Protein AF-A0A960IEJ0-F1 (afdb_monomer)

Mean predicted aligned error: 17.47 Å

Secondary structure (DSSP, 8-state):
------------HHHHHHHHHHHHHHHTT-HHHHHHHHTT--S--S-SSHHHHHIIIIIS--SS-HHHHHHHHHHHHHHHTT-HHHHHHHHHHHHHHHHHHHTT--SHHHHHHHHHHHHHHHHHHHHT--TTS--S-HHHHHHHHHHIIIIIHHHHT--------GGGTTS----S----HHHHHHHHHHHHHHTT--HHHHHHHHHHHTT--HHHHHHHTT--HHHHHHHHHHHHHHHHHHTTT-

Radius of gyration: 29.78 Å; Cα contacts (8 Å, |Δi|>4): 191; chains: 1; bounding box: 67×52×66 Å

Foldseek 3Di:
DDDPDDPPDPPFLVVVVVVLVVVQVVQFQDVVLVVVVVVLVQPLPDDRTLVSLLVLLPLDPPVDPLVSSQVSLLSLLVCLLPDVSSLSSNLVNLVVLLLVVLVVDPDPRSSRVLSVLLSVLLSVCSNPPPSPDDDPGVSVVSSVRSCCRRPVVVVVVPPPVPVDDPCVVVPDPDPPPDPPVVRVLVVLLVLLVVVVPDPVLSVLSVCVVVPHDLVNVCVVVVHDSVVSVVSPVVSVVSSVVSVVVD

Solvent-accessible surface area (backbone atoms only — not comparable to full-atom values): 14232 Å² total; per-residue (Å²): 136,86,81,82,79,76,75,86,69,78,82,53,34,65,58,52,52,52,46,54,50,55,51,44,67,58,53,31,74,34,66,66,59,52,54,53,59,57,70,70,72,64,93,73,73,97,66,91,37,52,60,50,52,24,30,56,41,53,60,44,95,77,85,67,57,72,64,59,13,34,54,47,38,49,52,36,38,55,49,12,51,83,32,69,66,36,37,48,43,49,49,62,43,42,42,64,63,51,52,58,60,28,64,73,44,84,52,68,66,60,22,28,53,48,40,43,40,34,50,58,26,37,56,52,48,42,40,65,54,74,75,88,61,92,67,97,48,48,70,60,52,48,55,51,50,19,48,42,59,33,59,52,52,46,62,75,59,61,66,79,80,67,84,70,60,76,70,62,74,71,47,74,78,71,67,82,72,72,69,52,73,65,56,52,48,55,50,52,51,51,53,30,51,76,71,64,53,57,65,71,45,53,51,51,50,53,43,45,73,73,68,50,49,62,67,59,52,13,63,74,68,73,46,53,60,69,56,44,55,50,53,51,52,52,36,56,48,55,52,53,54,43,69,72,74,111

Structure (mmCIF, N/CA/C/O backbone):
data_AF-A0A960IEJ0-F1
#
_entry.id   AF-A0A960IEJ0-F1
#
loop_
_atom_site.group_PDB
_atom_site.id
_atom_site.type_symbol
_atom_site.label_atom_id
_atom_site.label_alt_id
_atom_site.label_comp_id
_atom_site.label_asym_id
_atom_site.label_entity_id
_atom_site.label_seq_id
_atom_site.pdbx_PDB_ins_code
_atom_site.Cartn_x
_atom_site.Cartn_y
_atom_site.Cartn_z
_atom_site.occupancy
_atom_site.B_iso_or_equiv
_atom_site.auth_seq_id
_atom_site.auth_comp_id
_atom_site.auth_asym_id
_atom_site.auth_atom_id
_atom_site.pdbx_PDB_model_num
ATOM 1 N N . MET A 1 1 ? 17.275 -3.488 44.380 1.00 34.50 1 MET A N 1
ATOM 2 C CA . MET A 1 1 ? 17.188 -4.135 43.052 1.00 34.50 1 MET A CA 1
ATOM 3 C C . MET A 1 1 ? 16.065 -3.462 42.282 1.00 34.50 1 MET A C 1
ATOM 5 O O . MET A 1 1 ? 14.909 -3.783 42.503 1.00 34.50 1 MET A O 1
ATOM 9 N N . HIS A 1 2 ? 16.390 -2.461 41.463 1.00 29.97 2 HIS A N 1
ATOM 10 C CA . HIS A 1 2 ? 15.406 -1.780 40.622 1.00 29.97 2 HIS A CA 1
ATOM 11 C C . HIS A 1 2 ? 15.267 -2.554 39.310 1.00 29.97 2 HIS A C 1
ATOM 13 O O . HIS A 1 2 ? 16.213 -2.632 38.529 1.00 29.97 2 HIS A O 1
ATOM 19 N N . HIS A 1 3 ? 14.108 -3.172 39.091 1.00 28.78 3 HIS A N 1
ATOM 20 C CA . HIS A 1 3 ? 13.737 -3.702 37.786 1.00 28.78 3 HIS A CA 1
ATOM 21 C C . HIS A 1 3 ? 13.320 -2.538 36.887 1.00 28.78 3 HIS A C 1
ATOM 23 O O . HIS A 1 3 ? 12.273 -1.926 37.084 1.00 28.78 3 HIS A O 1
ATOM 29 N N . SER A 1 4 ? 14.173 -2.217 35.912 1.00 29.34 4 SER A N 1
ATOM 30 C CA . SER A 1 4 ? 13.840 -1.320 34.810 1.00 29.34 4 SER A CA 1
ATOM 31 C C . SER A 1 4 ? 12.713 -1.933 33.984 1.00 29.34 4 SER A C 1
ATOM 33 O O . SER A 1 4 ? 12.931 -2.878 33.225 1.00 29.34 4 SER A O 1
ATOM 35 N N . SER A 1 5 ? 11.512 -1.378 34.129 1.00 29.17 5 SER A N 1
ATOM 36 C CA . SER A 1 5 ? 10.377 -1.658 33.254 1.00 29.17 5 SER A CA 1
ATOM 37 C C . SER A 1 5 ? 10.708 -1.151 31.848 1.00 29.17 5 SER A C 1
ATOM 39 O O . SER A 1 5 ? 10.846 0.053 31.624 1.00 29.17 5 SER A O 1
ATOM 41 N N . ARG A 1 6 ? 10.898 -2.068 30.894 1.00 29.06 6 ARG A N 1
ATOM 42 C CA . ARG A 1 6 ? 11.004 -1.732 29.470 1.00 29.06 6 ARG A CA 1
ATOM 43 C C . ARG A 1 6 ? 9.619 -1.313 28.989 1.00 29.06 6 ARG A C 1
ATOM 45 O O . ARG A 1 6 ? 8.765 -2.163 28.764 1.00 29.06 6 ARG A O 1
ATOM 52 N N . ALA A 1 7 ? 9.413 -0.009 28.834 1.00 33.06 7 ALA A N 1
ATOM 53 C CA . ALA A 1 7 ? 8.256 0.526 28.135 1.00 33.06 7 ALA A CA 1
ATOM 54 C C . ALA A 1 7 ? 8.157 -0.118 26.741 1.00 33.06 7 ALA A C 1
ATOM 56 O O . ALA A 1 7 ? 9.136 -0.148 25.988 1.00 33.06 7 ALA A O 1
ATOM 57 N N . PHE A 1 8 ? 6.983 -0.654 26.411 1.00 35.09 8 PHE A N 1
ATOM 58 C CA . PHE A 1 8 ? 6.649 -1.084 25.060 1.00 35.09 8 PHE A CA 1
ATOM 59 C C . PHE A 1 8 ? 6.628 0.159 24.167 1.00 35.09 8 PHE A C 1
ATOM 61 O O . PHE A 1 8 ? 5.706 0.968 24.221 1.00 35.09 8 PHE A O 1
ATOM 68 N N . VAL A 1 9 ? 7.693 0.352 23.392 1.00 42.09 9 VAL A N 1
ATOM 69 C CA . VAL A 1 9 ? 7.758 1.409 22.384 1.00 42.09 9 VAL A CA 1
ATOM 70 C C . VAL A 1 9 ? 6.971 0.908 21.169 1.00 42.09 9 VAL A C 1
ATOM 72 O O . VAL A 1 9 ? 7.339 -0.143 20.630 1.00 42.09 9 VAL A O 1
ATOM 75 N N . PRO A 1 10 ? 5.918 1.615 20.711 1.00 41.69 10 PRO A N 1
ATOM 76 C CA . PRO A 1 10 ? 5.292 1.304 19.435 1.00 41.69 10 PRO A CA 1
ATOM 77 C C . PRO A 1 10 ? 6.390 1.332 18.376 1.00 41.69 10 PRO A C 1
ATOM 79 O O . PRO A 1 10 ? 7.130 2.309 18.265 1.00 41.69 10 PRO A O 1
ATOM 82 N N . GLN A 1 11 ? 6.575 0.229 17.657 1.00 46.53 11 GLN A N 1
ATOM 83 C CA . GLN A 1 11 ? 7.665 0.085 16.697 1.00 46.53 11 GLN A CA 1
ATOM 84 C C . GLN A 1 11 ? 7.489 1.129 15.586 1.00 46.53 11 GLN A C 1
ATOM 86 O O . GLN A 1 11 ? 6.696 0.944 14.668 1.00 46.53 11 GLN A O 1
ATOM 91 N N . CYS A 1 12 ? 8.206 2.251 15.711 1.00 41.22 12 CYS A N 1
ATOM 92 C CA . CYS A 1 12 ? 8.077 3.421 14.850 1.00 41.22 12 CYS A CA 1
ATOM 93 C C . CYS A 1 12 ? 8.190 3.047 13.369 1.00 41.22 12 CYS A C 1
ATOM 95 O O . CYS A 1 12 ? 9.094 2.327 12.952 1.00 41.22 12 CYS A O 1
ATOM 97 N N . SER A 1 13 ? 7.318 3.613 12.549 1.00 52.03 13 SER A N 1
ATOM 98 C CA . SER A 1 13 ? 7.208 3.410 11.098 1.00 52.03 13 SER A CA 1
ATOM 99 C C . SER A 1 13 ? 8.488 3.726 10.317 1.00 52.03 13 SER A C 1
ATOM 101 O O . SER A 1 13 ? 8.688 3.216 9.215 1.00 52.03 13 SER A O 1
ATOM 103 N N . SER A 1 14 ? 9.398 4.506 10.903 1.00 55.50 14 SER A N 1
ATOM 104 C CA . SER A 1 14 ? 10.753 4.748 10.408 1.00 55.50 14 SER A CA 1
ATOM 105 C C . SER A 1 14 ? 11.570 3.459 10.364 1.00 55.50 14 SER A C 1
ATOM 107 O O . SER A 1 14 ? 12.299 3.232 9.404 1.00 55.50 14 SER A O 1
ATOM 109 N N . HIS A 1 15 ? 11.387 2.576 11.347 1.00 65.00 15 HIS A N 1
ATOM 110 C CA . HIS A 1 15 ? 11.954 1.235 11.362 1.00 65.00 15 HIS A CA 1
ATOM 111 C C . HIS A 1 15 ? 11.317 0.353 10.283 1.00 65.00 15 HIS A C 1
ATOM 113 O O . HIS A 1 15 ? 12.017 -0.436 9.662 1.00 65.00 15 HIS A O 1
ATOM 119 N N . LEU A 1 16 ? 10.020 0.514 9.993 1.00 66.31 16 LEU A N 1
ATOM 120 C CA . LEU A 1 16 ? 9.351 -0.229 8.921 1.00 66.31 16 LEU A CA 1
ATOM 121 C C . LEU A 1 16 ? 9.843 0.201 7.531 1.00 66.31 16 LEU A C 1
ATOM 123 O O . LEU A 1 16 ? 10.222 -0.655 6.740 1.00 66.31 16 LEU A O 1
ATOM 127 N N . LEU A 1 17 ? 9.931 1.504 7.250 1.00 66.75 17 LEU A N 1
ATOM 128 C CA . LEU A 1 17 ? 10.530 2.017 6.011 1.00 66.75 17 LEU A CA 1
ATOM 129 C C . LEU A 1 17 ? 12.005 1.618 5.879 1.00 66.75 17 LEU A C 1
ATOM 131 O O . LEU A 1 17 ? 12.422 1.164 4.818 1.00 66.75 17 LEU A O 1
ATOM 135 N N . ALA A 1 18 ? 12.788 1.733 6.956 1.00 67.06 18 ALA A N 1
ATOM 136 C CA . ALA A 1 18 ? 14.193 1.332 6.956 1.00 67.06 18 ALA A CA 1
ATOM 137 C C . ALA A 1 18 ? 14.372 -0.179 6.743 1.00 67.06 18 ALA A C 1
ATOM 139 O O . ALA A 1 18 ? 15.301 -0.587 6.046 1.00 67.06 18 ALA A O 1
ATOM 140 N N . ARG A 1 19 ? 13.479 -1.009 7.299 1.00 73.00 19 ARG A N 1
ATOM 141 C CA . ARG A 1 19 ? 13.444 -2.459 7.061 1.00 73.00 19 ARG A CA 1
ATOM 142 C C . ARG A 1 19 ? 13.050 -2.786 5.629 1.00 73.00 19 ARG A C 1
ATOM 144 O O . ARG A 1 19 ? 13.749 -3.571 5.003 1.00 73.00 19 ARG A O 1
ATOM 151 N N . LEU A 1 20 ? 11.996 -2.160 5.099 1.00 74.00 20 LEU A N 1
ATOM 152 C CA . LEU A 1 20 ? 11.580 -2.319 3.702 1.00 74.00 20 LEU A CA 1
ATOM 153 C C . LEU A 1 20 ? 12.709 -1.941 2.739 1.00 74.00 20 LEU A C 1
ATOM 155 O O . LEU A 1 20 ? 12.932 -2.645 1.757 1.00 74.00 20 LEU A O 1
ATOM 159 N N . GLN A 1 21 ? 13.443 -0.867 3.042 1.00 77.25 21 GLN A N 1
ATOM 160 C CA . GLN A 1 21 ? 14.588 -0.427 2.252 1.00 77.25 21 GLN A CA 1
ATOM 161 C C . GLN A 1 21 ? 15.771 -1.400 2.356 1.00 77.25 21 GLN A C 1
ATOM 163 O O . GLN A 1 21 ? 16.356 -1.749 1.337 1.00 77.25 21 GLN A O 1
ATOM 168 N N . HIS A 1 22 ? 16.120 -1.867 3.558 1.00 75.94 22 HIS A N 1
ATOM 169 C CA . HIS A 1 22 ? 17.189 -2.859 3.738 1.00 75.94 22 HIS A CA 1
ATOM 170 C C . HIS A 1 22 ? 16.875 -4.182 3.046 1.00 75.94 22 HIS A C 1
ATOM 172 O O . HIS A 1 22 ? 17.736 -4.777 2.404 1.00 75.94 22 HIS A O 1
ATOM 178 N N . GLU A 1 23 ? 15.639 -4.645 3.182 1.00 80.56 23 GLU A N 1
ATOM 179 C CA . GLU A 1 23 ? 15.156 -5.834 2.501 1.00 80.56 23 GLU A CA 1
ATOM 180 C C . GLU A 1 23 ? 15.202 -5.635 0.985 1.00 80.56 23 GLU A C 1
ATOM 182 O O . GLU A 1 23 ? 15.709 -6.496 0.278 1.00 80.56 23 GLU A O 1
ATOM 187 N N . TRP A 1 24 ? 14.769 -4.477 0.481 1.00 86.75 24 TRP A N 1
ATOM 188 C CA . TRP A 1 24 ? 14.860 -4.164 -0.943 1.00 86.75 24 TRP A CA 1
ATOM 189 C C . TRP A 1 24 ? 16.292 -4.201 -1.468 1.00 86.75 24 TRP A C 1
ATOM 191 O O . TRP A 1 24 ? 16.532 -4.826 -2.490 1.00 86.75 24 TRP A O 1
ATOM 201 N N . LEU A 1 25 ? 17.253 -3.618 -0.748 1.00 83.19 25 LEU A N 1
ATOM 202 C CA . LEU A 1 25 ? 18.667 -3.657 -1.139 1.00 83.19 25 LEU A CA 1
ATOM 203 C C . LEU A 1 25 ? 19.219 -5.086 -1.245 1.00 83.19 25 LEU A C 1
ATOM 205 O O . LEU A 1 25 ? 20.148 -5.322 -2.015 1.00 83.19 25 LEU A O 1
ATOM 209 N N . ARG A 1 26 ? 18.661 -6.040 -0.487 1.00 82.50 26 ARG A N 1
ATOM 210 C CA . ARG A 1 26 ? 19.000 -7.463 -0.624 1.00 82.50 26 ARG A CA 1
ATOM 211 C C . ARG A 1 26 ? 18.358 -8.089 -1.859 1.00 82.50 26 ARG A C 1
ATOM 213 O O . ARG A 1 26 ? 19.039 -8.815 -2.571 1.00 82.50 26 ARG A O 1
ATOM 220 N N . LEU A 1 27 ? 17.076 -7.813 -2.095 1.00 86.44 27 LEU A N 1
ATOM 221 C CA . LEU A 1 27 ? 16.318 -8.370 -3.222 1.00 86.44 27 LEU A CA 1
ATOM 222 C C . LEU A 1 27 ? 16.788 -7.805 -4.568 1.00 86.44 27 LEU A C 1
ATOM 224 O O . LEU A 1 27 ? 16.762 -8.506 -5.570 1.00 86.44 27 LEU A O 1
ATOM 228 N N . ASP A 1 28 ? 17.233 -6.548 -4.588 1.00 87.75 28 ASP A N 1
ATOM 229 C CA . ASP A 1 28 ? 17.602 -5.807 -5.796 1.00 87.75 28 ASP A CA 1
ATOM 230 C C . ASP A 1 28 ? 18.624 -6.532 -6.682 1.00 87.75 28 ASP A C 1
ATOM 232 O O . ASP A 1 28 ? 18.553 -6.488 -7.912 1.00 87.75 28 ASP A O 1
ATOM 236 N N . ARG A 1 29 ? 19.567 -7.222 -6.037 1.00 81.44 29 ARG A N 1
ATOM 237 C CA . ARG A 1 29 ? 20.673 -7.931 -6.689 1.00 81.44 29 ARG A CA 1
ATOM 238 C C . ARG A 1 29 ? 20.472 -9.440 -6.746 1.00 81.44 29 ARG A C 1
ATOM 240 O O . ARG A 1 29 ? 21.411 -10.151 -7.096 1.00 81.44 29 ARG A O 1
ATOM 247 N N . ASP A 1 30 ? 19.290 -9.928 -6.385 1.00 89.12 30 ASP A N 1
ATOM 248 C CA . ASP A 1 30 ? 18.980 -11.349 -6.445 1.00 89.12 30 ASP A CA 1
ATOM 249 C C . ASP A 1 30 ? 18.723 -11.771 -7.908 1.00 89.12 30 ASP A C 1
ATOM 251 O O . ASP A 1 30 ? 17.753 -11.314 -8.531 1.00 89.12 30 ASP A O 1
ATOM 255 N N . PRO A 1 31 ? 19.583 -12.627 -8.494 1.00 88.81 31 PRO A N 1
ATOM 256 C CA . PRO A 1 31 ? 19.443 -13.043 -9.882 1.00 88.81 31 PRO A CA 1
ATOM 257 C C . PRO A 1 31 ? 18.185 -13.884 -10.130 1.00 88.81 31 PRO A C 1
ATOM 259 O O . PRO A 1 31 ? 17.657 -13.840 -11.243 1.00 88.81 31 PRO A O 1
ATOM 262 N N . GLU A 1 32 ? 17.680 -14.618 -9.133 1.00 91.56 32 GLU A N 1
ATOM 263 C CA . GLU A 1 32 ? 16.464 -15.426 -9.276 1.00 91.56 32 GLU A CA 1
ATOM 264 C C . GLU A 1 32 ? 15.230 -14.532 -9.371 1.00 91.56 32 GLU A C 1
ATOM 266 O O . GLU A 1 32 ? 14.387 -14.725 -10.247 1.00 91.56 32 GLU A O 1
ATOM 271 N N . LEU A 1 33 ? 15.160 -13.485 -8.546 1.00 91.75 33 LEU A N 1
ATOM 272 C CA . LEU A 1 33 ? 14.075 -12.504 -8.610 1.00 91.75 33 LEU A CA 1
ATOM 273 C C . LEU A 1 33 ? 14.117 -11.692 -9.906 1.00 91.75 33 LEU A C 1
ATOM 275 O O . LEU A 1 33 ? 13.072 -11.381 -10.476 1.00 91.75 33 LEU A O 1
ATOM 279 N N . LEU A 1 34 ? 15.311 -11.390 -10.421 1.00 90.56 34 LEU A N 1
ATOM 280 C CA . LEU A 1 34 ? 15.460 -10.769 -11.737 1.00 90.56 34 LEU A CA 1
ATOM 281 C C . LEU A 1 34 ? 15.023 -11.694 -12.873 1.00 90.56 34 LEU A C 1
ATOM 283 O O . LEU A 1 34 ? 14.369 -11.241 -13.815 1.00 90.56 34 LEU A O 1
ATOM 287 N N . ALA A 1 35 ? 15.365 -12.981 -12.803 1.00 90.19 35 ALA A N 1
ATOM 288 C CA . ALA A 1 35 ? 14.885 -13.973 -13.758 1.00 90.19 35 ALA A CA 1
ATOM 289 C C . ALA A 1 35 ? 13.356 -14.096 -13.699 1.00 90.19 35 ALA A C 1
ATOM 291 O O . ALA A 1 35 ? 12.706 -14.094 -14.744 1.00 90.19 35 ALA A O 1
ATOM 292 N N . HIS A 1 36 ? 12.780 -14.097 -12.495 1.00 93.00 36 HIS A N 1
ATOM 293 C CA . HIS A 1 36 ? 11.335 -14.091 -12.283 1.00 93.00 36 HIS A CA 1
ATOM 294 C C . HIS A 1 36 ? 10.674 -12.848 -12.887 1.00 93.00 36 HIS A C 1
ATOM 296 O O . HIS A 1 36 ? 9.754 -12.976 -13.691 1.00 93.00 36 HIS A O 1
ATOM 302 N N . ALA A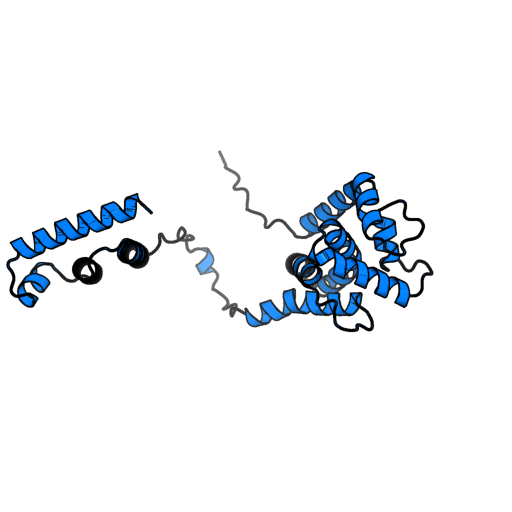 1 37 ? 11.195 -11.647 -12.622 1.00 91.69 37 ALA A N 1
ATOM 303 C CA . ALA A 1 37 ? 10.671 -10.404 -13.197 1.00 91.69 37 ALA A CA 1
ATOM 304 C C . ALA A 1 37 ? 10.719 -10.383 -14.738 1.00 91.69 37 ALA A C 1
ATOM 306 O O . ALA A 1 37 ? 9.852 -9.800 -15.390 1.00 91.69 37 ALA A O 1
ATOM 307 N N . ARG A 1 38 ? 11.703 -11.056 -15.351 1.00 90.69 38 ARG A N 1
ATOM 308 C CA . ARG A 1 38 ? 11.786 -11.208 -16.815 1.00 90.69 38 ARG A CA 1
ATOM 309 C C . ARG A 1 38 ? 10.678 -12.098 -17.390 1.00 90.69 38 ARG A C 1
ATOM 311 O O . ARG A 1 38 ? 10.324 -11.923 -18.555 1.00 90.69 38 ARG A O 1
ATOM 318 N N . THR A 1 39 ? 10.084 -12.996 -16.599 1.00 93.31 39 THR A N 1
ATOM 319 C CA . THR A 1 39 ? 8.967 -13.858 -17.043 1.00 93.31 39 THR A CA 1
ATOM 320 C C . THR A 1 39 ? 7.674 -13.078 -17.284 1.00 93.31 39 THR A C 1
ATOM 322 O O . THR A 1 39 ? 6.795 -13.554 -17.997 1.00 93.31 39 THR A O 1
ATOM 325 N N . TRP A 1 40 ? 7.570 -11.855 -16.756 1.00 94.00 40 TRP A N 1
ATOM 326 C CA . TRP A 1 40 ? 6.405 -10.988 -16.922 1.00 94.00 40 TRP A CA 1
ATOM 327 C C . TRP A 1 40 ? 6.214 -10.458 -18.351 1.00 94.00 40 TRP A C 1
ATOM 329 O O . TRP A 1 40 ? 5.182 -9.853 -18.631 1.00 94.00 40 TRP A O 1
ATOM 339 N N . GLN A 1 41 ? 7.196 -10.658 -19.244 1.00 87.88 41 GLN A N 1
ATOM 340 C CA . GLN A 1 41 ? 7.156 -10.257 -20.662 1.00 87.88 41 GLN A CA 1
ATOM 341 C C . GLN A 1 41 ? 6.838 -8.768 -20.884 1.00 87.88 41 GLN A C 1
ATOM 343 O O . GLN A 1 41 ? 6.274 -8.370 -21.902 1.00 87.88 41 GLN A O 1
ATOM 348 N N . LEU A 1 42 ? 7.207 -7.923 -19.922 1.00 88.56 42 LEU A N 1
ATOM 349 C CA . LEU A 1 42 ? 7.079 -6.479 -20.047 1.00 88.56 42 LEU A CA 1
ATOM 350 C C . LEU A 1 42 ? 8.150 -5.938 -21.007 1.00 88.56 42 LEU A C 1
ATOM 352 O O . LEU A 1 42 ? 9.235 -6.524 -21.097 1.00 88.56 42 LEU A O 1
ATOM 356 N N . PRO A 1 43 ? 7.900 -4.806 -21.690 1.00 84.38 43 PRO A N 1
ATOM 357 C CA . PRO A 1 43 ? 8.887 -4.139 -22.533 1.00 84.38 43 PRO A CA 1
ATOM 358 C C . PRO A 1 43 ? 9.921 -3.439 -21.650 1.00 84.38 43 PRO A C 1
ATOM 360 O O . PRO A 1 43 ? 10.001 -2.218 -21.580 1.00 84.38 43 PRO A O 1
ATOM 363 N N . LEU A 1 44 ? 10.687 -4.237 -20.910 1.00 72.81 44 LEU A N 1
ATOM 364 C CA . LEU A 1 44 ? 11.708 -3.735 -20.021 1.00 72.81 44 LEU A CA 1
ATOM 365 C C . LEU A 1 44 ? 12.815 -3.163 -20.908 1.00 72.81 44 LEU A C 1
ATOM 367 O O . LEU A 1 44 ? 13.091 -1.980 -20.841 1.00 72.81 44 LEU A O 1
ATOM 371 N N . GLY A 1 45 ? 13.409 -3.951 -21.800 1.00 76.88 45 GLY A N 1
ATOM 372 C CA . GLY A 1 45 ? 14.710 -3.610 -22.383 1.00 76.88 45 GLY A CA 1
ATOM 373 C C . GLY A 1 45 ? 15.826 -4.069 -21.444 1.00 76.88 45 GLY A C 1
ATOM 374 O O . GLY A 1 45 ? 15.636 -5.006 -20.667 1.00 76.88 45 GLY A O 1
ATOM 375 N N . HIS A 1 46 ? 16.995 -3.425 -21.459 1.00 78.69 46 HIS A N 1
ATOM 376 C CA . HIS A 1 46 ? 18.113 -3.854 -20.609 1.00 78.69 46 HIS A CA 1
ATOM 377 C C . HIS A 1 46 ? 17.880 -3.450 -19.143 1.00 78.69 46 HIS A C 1
ATOM 379 O O . HIS A 1 46 ? 17.900 -2.264 -18.832 1.00 78.69 46 HIS A O 1
ATOM 385 N N . VAL A 1 47 ? 17.538 -4.408 -18.274 1.00 82.75 47 VAL A N 1
ATOM 386 C CA . VAL A 1 47 ? 17.462 -4.259 -16.804 1.00 82.75 47 VAL A CA 1
ATOM 387 C C . VAL A 1 47 ? 18.513 -5.191 -16.201 1.00 82.75 47 VAL A C 1
ATOM 389 O O . VAL A 1 47 ? 18.522 -6.393 -16.517 1.00 82.75 47 VAL A O 1
ATOM 392 N N . VAL A 1 48 ? 19.377 -4.637 -15.348 1.00 86.38 48 VAL A N 1
ATOM 393 C CA . VAL A 1 48 ? 20.401 -5.376 -14.598 1.00 86.38 48 VAL A CA 1
ATOM 394 C C . VAL A 1 48 ? 20.059 -5.511 -13.112 1.00 86.38 48 VAL A C 1
ATOM 396 O O . VAL A 1 48 ? 20.633 -6.379 -12.460 1.00 86.38 48 VAL A O 1
ATOM 399 N N . SER A 1 49 ? 19.107 -4.724 -12.597 1.00 90.50 49 SER A N 1
ATOM 400 C CA . SER A 1 49 ? 18.632 -4.778 -11.206 1.00 90.50 49 SER A CA 1
ATOM 401 C C . SER A 1 49 ? 17.123 -4.507 -11.064 1.00 90.50 49 SER A C 1
ATOM 403 O O . SER A 1 49 ? 16.468 -4.008 -11.982 1.00 90.50 49 SER A O 1
ATOM 405 N N . LEU A 1 50 ? 16.528 -4.844 -9.914 1.00 90.56 50 LEU A N 1
ATOM 406 C CA . LEU A 1 50 ? 15.116 -4.518 -9.671 1.00 90.56 50 LEU A CA 1
ATOM 407 C C . LEU A 1 50 ? 14.930 -3.002 -9.501 1.00 90.56 50 LEU A C 1
ATOM 409 O O . LEU A 1 50 ? 13.856 -2.473 -9.784 1.00 90.56 50 LEU A O 1
ATOM 413 N N . ASP A 1 51 ? 15.971 -2.289 -9.078 1.00 91.38 51 ASP A N 1
ATOM 414 C CA . ASP A 1 51 ? 16.017 -0.835 -8.986 1.00 91.38 51 ASP A CA 1
ATOM 415 C C . ASP A 1 51 ? 15.878 -0.182 -10.365 1.00 91.38 51 ASP A C 1
ATOM 417 O O . ASP A 1 51 ? 15.118 0.777 -10.500 1.00 91.38 51 ASP A O 1
ATOM 421 N N . ASP A 1 52 ? 16.512 -0.749 -11.400 1.00 90.25 52 ASP A N 1
ATOM 422 C CA . ASP A 1 52 ? 16.339 -0.300 -12.788 1.00 90.25 52 ASP A CA 1
ATOM 423 C C . ASP A 1 52 ? 14.882 -0.450 -13.232 1.00 90.25 52 ASP A C 1
ATOM 425 O O . ASP A 1 52 ? 14.330 0.403 -13.927 1.00 90.25 52 ASP A O 1
ATOM 429 N N . LEU A 1 53 ? 14.232 -1.543 -12.821 1.00 90.94 53 LEU A N 1
ATOM 430 C CA . LEU A 1 53 ? 12.828 -1.789 -13.131 1.00 90.94 53 LEU A CA 1
ATOM 431 C C . LEU A 1 53 ? 11.919 -0.758 -12.450 1.00 90.94 53 LEU A C 1
ATOM 433 O O . LEU A 1 53 ? 10.982 -0.246 -13.069 1.00 90.94 53 LEU A O 1
ATOM 437 N N . VAL A 1 54 ? 12.207 -0.424 -11.191 1.00 92.38 54 VAL A N 1
ATOM 438 C CA . VAL A 1 54 ? 11.503 0.630 -10.452 1.00 92.38 54 VAL A CA 1
ATOM 439 C C . VAL A 1 54 ? 11.741 2.006 -11.089 1.00 92.38 54 VAL A C 1
ATOM 441 O O . VAL A 1 54 ? 10.805 2.809 -11.175 1.00 92.38 54 VAL A O 1
ATOM 444 N N . ASP A 1 55 ? 12.957 2.281 -11.561 1.00 90.88 55 ASP A N 1
ATOM 445 C CA . ASP A 1 55 ? 13.296 3.521 -12.261 1.00 90.88 55 ASP A CA 1
ATOM 446 C C . ASP A 1 55 ? 12.544 3.649 -13.581 1.00 90.88 55 ASP A C 1
ATOM 448 O O . ASP A 1 55 ? 11.902 4.679 -13.786 1.00 90.88 55 ASP A O 1
ATOM 452 N N . ARG A 1 56 ? 12.465 2.576 -14.374 1.00 89.94 56 ARG A N 1
ATOM 453 C CA . ARG A 1 56 ? 11.669 2.543 -15.610 1.00 89.94 56 ARG A CA 1
ATOM 454 C C . ARG A 1 56 ? 10.170 2.692 -15.396 1.00 89.94 56 ARG A C 1
ATOM 456 O O . ARG A 1 56 ? 9.472 3.200 -16.267 1.00 89.94 56 ARG A O 1
ATOM 463 N N . CYS A 1 57 ? 9.660 2.323 -14.222 1.00 91.00 57 CYS A N 1
ATOM 464 C CA . CYS A 1 57 ? 8.288 2.653 -13.819 1.00 91.00 57 CYS A CA 1
ATOM 465 C C . CYS A 1 57 ? 8.113 4.148 -13.467 1.00 91.00 57 CYS A C 1
ATOM 467 O O . CYS A 1 57 ? 7.055 4.559 -12.985 1.00 91.00 57 CYS A O 1
ATOM 469 N N . GLY A 1 58 ? 9.150 4.972 -13.637 1.00 88.56 58 GLY A N 1
ATOM 470 C CA . GLY A 1 58 ? 9.149 6.420 -13.451 1.00 88.56 58 GLY A CA 1
ATOM 471 C C . GLY A 1 58 ? 9.541 6.887 -12.053 1.00 88.56 58 GLY A C 1
ATOM 472 O O . GLY A 1 58 ? 9.083 7.947 -11.623 1.00 88.56 58 GLY A O 1
ATOM 473 N N . ARG A 1 59 ? 10.311 6.101 -11.280 1.00 86.81 59 ARG A N 1
ATOM 474 C CA . ARG A 1 59 ? 10.812 6.572 -9.970 1.00 86.81 59 ARG A CA 1
ATOM 475 C C . ARG A 1 59 ? 11.842 7.686 -10.152 1.00 86.81 59 ARG A C 1
ATOM 477 O O . ARG A 1 59 ? 11.860 8.628 -9.359 1.00 86.81 59 ARG A O 1
ATOM 484 N N . ARG A 1 60 ? 12.668 7.580 -11.191 1.00 81.94 60 ARG A N 1
ATOM 485 C CA . ARG A 1 60 ? 13.588 8.622 -11.652 1.00 81.94 60 ARG A CA 1
ATOM 486 C C . ARG A 1 60 ? 13.135 9.089 -13.034 1.00 81.94 60 ARG A C 1
ATOM 488 O O . ARG A 1 60 ? 12.557 8.322 -13.794 1.00 81.94 60 ARG A O 1
ATOM 495 N N . THR A 1 61 ? 13.367 10.358 -13.348 1.00 64.44 61 THR A N 1
ATOM 496 C CA . THR A 1 61 ? 13.090 10.901 -14.683 1.00 64.44 61 THR A CA 1
ATOM 497 C C . THR A 1 61 ? 14.257 10.527 -15.596 1.00 64.44 61 THR A C 1
ATOM 499 O O . THR A 1 61 ? 15.238 11.259 -15.675 1.00 64.44 61 THR A O 1
ATOM 502 N N . ASP A 1 62 ? 14.194 9.358 -16.226 1.00 57.78 62 ASP A N 1
ATOM 503 C CA . ASP A 1 62 ? 15.294 8.721 -16.965 1.00 57.78 62 ASP A CA 1
ATOM 504 C C . ASP A 1 62 ? 15.210 8.905 -18.494 1.00 57.78 62 ASP A C 1
ATOM 506 O O . ASP A 1 62 ? 15.651 8.062 -19.266 1.00 57.78 62 ASP A O 1
ATOM 510 N N . GLY A 1 63 ? 14.668 10.034 -18.961 1.00 60.03 63 GLY A N 1
ATOM 511 C CA . GLY A 1 63 ? 14.610 10.361 -20.395 1.00 60.03 63 GLY A CA 1
ATOM 512 C C . GLY A 1 63 ? 13.577 9.562 -21.203 1.00 60.03 63 GLY A C 1
ATOM 513 O O . GLY A 1 63 ? 13.403 9.835 -22.388 1.00 60.03 63 GLY A O 1
ATOM 514 N N . ILE A 1 64 ? 12.861 8.630 -20.568 1.00 66.94 64 ILE A N 1
ATOM 515 C CA . ILE A 1 64 ? 11.695 7.928 -21.117 1.00 66.94 64 ILE A CA 1
ATOM 516 C C . ILE A 1 64 ? 10.470 8.857 -21.067 1.00 66.94 64 ILE A C 1
ATOM 518 O O . ILE A 1 64 ? 10.342 9.698 -20.169 1.00 66.94 64 ILE A O 1
ATOM 522 N N . SER A 1 65 ? 9.545 8.717 -22.024 1.00 76.06 65 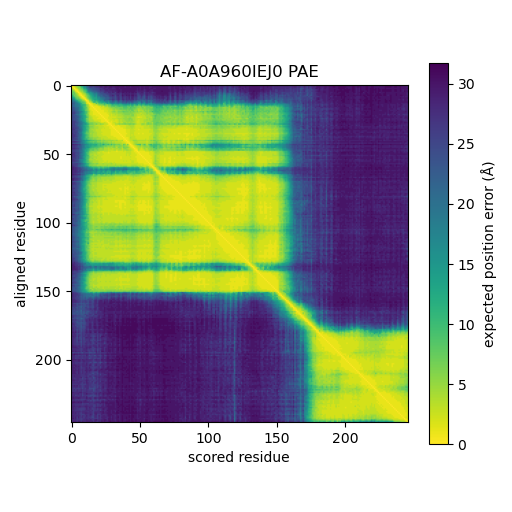SER A N 1
ATOM 523 C CA . SER A 1 65 ? 8.279 9.453 -21.986 1.00 76.06 65 SER A CA 1
ATOM 524 C C . SER A 1 65 ? 7.491 9.094 -20.725 1.00 76.06 65 SER A C 1
ATOM 526 O O . SER A 1 65 ? 7.285 7.919 -20.422 1.00 76.06 65 SER A O 1
ATOM 528 N N . GLY A 1 66 ? 6.954 10.097 -20.025 1.00 82.31 66 GLY A N 1
ATOM 529 C CA . GLY A 1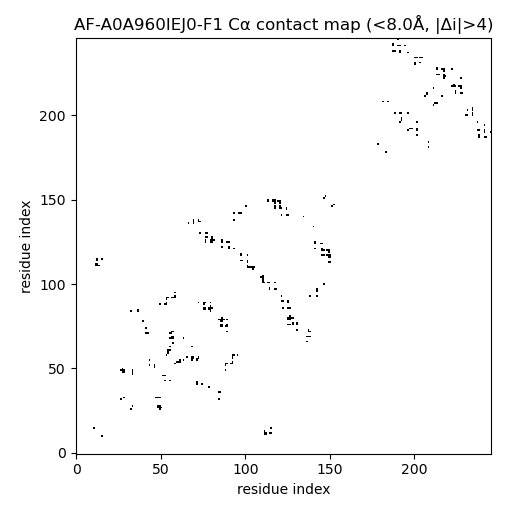 66 ? 6.133 9.865 -18.832 1.00 82.31 66 GLY A CA 1
ATOM 530 C C . GLY A 1 66 ? 4.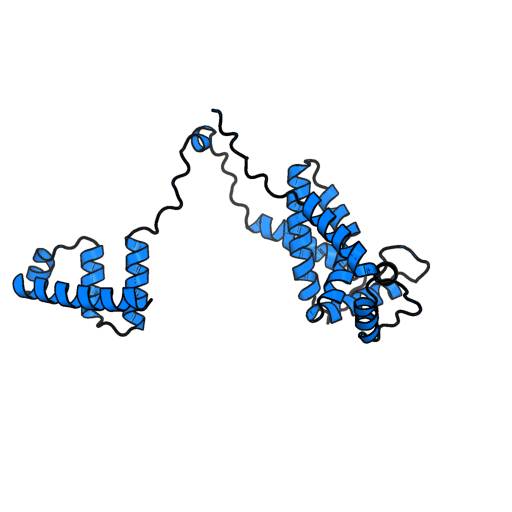926 8.951 -19.085 1.00 82.31 66 GLY A C 1
ATOM 531 O O . GLY A 1 66 ? 4.468 8.287 -18.163 1.00 82.31 66 GLY A O 1
ATOM 532 N N . ARG A 1 67 ? 4.440 8.860 -20.333 1.00 85.06 67 ARG A N 1
ATOM 533 C CA . ARG A 1 67 ? 3.373 7.923 -20.713 1.00 85.06 67 ARG A CA 1
ATOM 534 C C . ARG A 1 67 ? 3.846 6.469 -20.745 1.00 85.06 67 ARG A C 1
ATOM 536 O O . ARG A 1 67 ? 3.137 5.607 -20.250 1.00 85.06 67 ARG A O 1
ATOM 543 N N . GLU A 1 68 ? 5.034 6.206 -21.280 1.00 86.38 68 GLU A N 1
ATOM 544 C CA . GLU A 1 68 ? 5.604 4.852 -21.336 1.00 86.38 68 GLU A CA 1
ATOM 545 C C . GLU A 1 68 ? 5.928 4.335 -19.928 1.00 86.38 68 GLU A C 1
ATOM 547 O O . GLU A 1 68 ? 5.642 3.183 -19.608 1.00 86.38 68 GLU A O 1
ATOM 552 N N . GLN A 1 69 ? 6.444 5.210 -19.057 1.00 88.81 69 GLN A N 1
ATOM 553 C CA . GLN A 1 69 ? 6.659 4.893 -17.643 1.00 88.81 69 GLN A CA 1
ATOM 554 C C . GLN A 1 69 ? 5.339 4.555 -16.925 1.00 88.81 69 GLN A C 1
ATOM 556 O O . GLN A 1 69 ? 5.289 3.627 -16.114 1.00 88.81 69 GLN A O 1
ATOM 561 N N . ASP A 1 70 ? 4.266 5.296 -17.221 1.00 90.06 70 ASP A N 1
ATOM 562 C CA . ASP A 1 70 ? 2.940 5.080 -16.631 1.00 90.06 70 ASP A CA 1
ATOM 563 C C . ASP A 1 70 ? 2.293 3.780 -17.136 1.00 90.06 70 ASP A C 1
ATOM 565 O O . ASP A 1 70 ? 1.774 3.004 -16.332 1.00 90.06 70 ASP A O 1
ATOM 569 N N . ASP A 1 71 ? 2.406 3.491 -18.436 1.00 90.06 71 ASP A N 1
ATOM 570 C CA . ASP A 1 71 ? 1.944 2.240 -19.049 1.00 90.06 71 ASP A CA 1
ATOM 571 C C . ASP A 1 71 ? 2.689 1.026 -18.460 1.00 90.06 71 ASP A C 1
ATOM 573 O O . ASP A 1 71 ? 2.074 -0.003 -18.150 1.00 90.06 71 ASP A O 1
ATOM 577 N N . LEU A 1 72 ? 4.003 1.153 -18.232 1.00 91.94 72 LEU A N 1
ATOM 578 C CA . LEU A 1 72 ? 4.803 0.110 -17.593 1.00 91.94 72 LEU A CA 1
ATOM 579 C C . LEU A 1 72 ? 4.385 -0.108 -16.134 1.00 91.94 72 LEU A C 1
ATOM 581 O O . LEU A 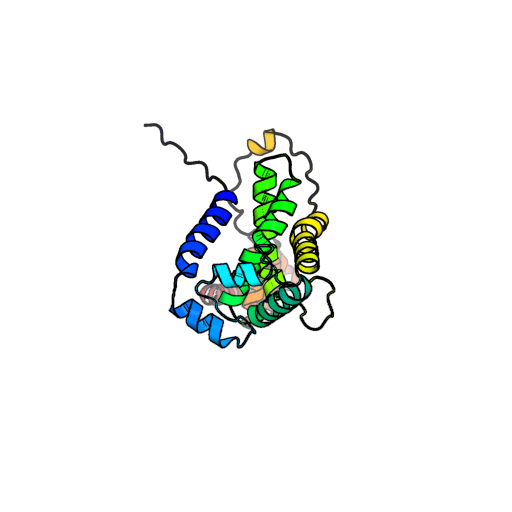1 72 ? 4.151 -1.249 -15.729 1.00 91.94 72 LEU A O 1
ATOM 585 N N . LEU A 1 73 ? 4.223 0.966 -15.354 1.00 93.06 73 LEU A N 1
ATOM 586 C CA . LEU A 1 73 ? 3.727 0.868 -13.980 1.00 93.06 73 LEU A CA 1
ATOM 587 C C . LEU A 1 73 ? 2.325 0.238 -13.938 1.00 93.06 73 LEU A C 1
ATOM 589 O O . LEU A 1 73 ? 2.050 -0.593 -13.072 1.00 93.06 73 LEU A O 1
ATOM 593 N N . ALA A 1 74 ? 1.454 0.563 -14.895 1.00 92.94 74 ALA A N 1
ATOM 594 C CA . ALA A 1 74 ? 0.136 -0.052 -15.014 1.00 92.94 74 ALA A CA 1
ATOM 595 C C . ALA A 1 74 ? 0.203 -1.553 -15.295 1.00 92.94 74 ALA A C 1
ATOM 597 O O . ALA A 1 74 ? -0.587 -2.325 -14.742 1.00 92.94 74 ALA A O 1
ATOM 598 N N . ALA A 1 75 ? 1.163 -1.986 -16.109 1.00 93.62 75 ALA A N 1
ATOM 599 C CA . ALA A 1 75 ? 1.389 -3.400 -16.347 1.00 93.62 75 ALA A CA 1
ATOM 600 C C . ALA A 1 75 ? 1.907 -4.126 -15.096 1.00 93.62 75 ALA A C 1
ATOM 602 O O . ALA A 1 75 ? 1.360 -5.171 -14.739 1.00 93.62 75 ALA A O 1
ATOM 603 N N . VAL A 1 76 ? 2.867 -3.537 -14.376 1.00 95.12 76 VAL A N 1
ATOM 604 C CA . VAL A 1 76 ? 3.371 -4.077 -13.100 1.00 95.12 76 VAL A CA 1
ATOM 605 C C . VAL A 1 76 ? 2.247 -4.198 -12.068 1.00 95.12 76 VAL A C 1
ATOM 607 O O . VAL A 1 76 ? 2.093 -5.245 -11.448 1.00 95.12 76 VAL A O 1
ATOM 610 N N . VAL A 1 77 ? 1.403 -3.174 -11.916 1.00 95.12 77 VAL A N 1
ATOM 611 C CA . VAL A 1 77 ? 0.270 -3.188 -10.970 1.00 95.12 77 VAL A CA 1
ATOM 612 C C . VAL A 1 77 ? -0.768 -4.256 -11.330 1.00 95.12 77 VAL A C 1
ATOM 614 O O . VAL A 1 77 ? -1.381 -4.850 -10.445 1.00 95.12 77 VAL A O 1
ATOM 617 N N . ARG A 1 78 ? -0.953 -4.560 -12.618 1.00 93.94 78 ARG A N 1
ATOM 618 C CA . ARG A 1 78 ? -1.829 -5.659 -13.047 1.00 93.94 78 ARG A CA 1
ATOM 619 C C . ARG A 1 78 ? -1.286 -7.018 -12.607 1.00 93.94 78 ARG A C 1
ATOM 621 O O . ARG A 1 78 ? -2.048 -7.834 -12.098 1.00 93.94 78 ARG A O 1
ATOM 628 N N . ILE A 1 79 ? 0.017 -7.237 -12.780 1.00 95.44 79 ILE A N 1
ATOM 629 C CA . ILE A 1 79 ? 0.704 -8.473 -12.377 1.00 95.44 79 ILE A CA 1
ATOM 630 C C . ILE A 1 79 ? 0.725 -8.602 -10.846 1.00 95.44 79 ILE A C 1
ATOM 632 O O . ILE A 1 79 ? 0.464 -9.679 -10.308 1.00 95.44 79 ILE A O 1
ATOM 636 N N . ALA A 1 80 ? 0.919 -7.483 -10.140 1.00 95.69 80 ALA A N 1
ATOM 637 C CA . ALA A 1 80 ? 0.961 -7.405 -8.682 1.00 95.69 80 ALA A CA 1
ATOM 638 C C . ALA A 1 80 ? -0.245 -8.046 -7.987 1.00 95.69 80 ALA A C 1
ATOM 640 O O . ALA A 1 80 ? -0.112 -8.522 -6.864 1.00 95.69 80 ALA A O 1
ATOM 641 N N . ARG A 1 81 ? -1.410 -8.114 -8.644 1.00 93.88 81 ARG A N 1
ATOM 642 C CA . ARG A 1 81 ? -2.599 -8.803 -8.120 1.00 93.88 81 ARG A CA 1
ATOM 643 C C . ARG A 1 81 ? -2.303 -10.238 -7.667 1.00 93.88 81 ARG A C 1
ATOM 645 O O . ARG A 1 81 ? -2.852 -10.679 -6.656 1.00 93.88 81 ARG A O 1
ATOM 652 N N . HIS A 1 82 ? -1.436 -10.939 -8.394 1.00 94.00 82 HIS A N 1
ATOM 653 C CA . HIS A 1 82 ? -1.116 -12.349 -8.162 1.00 94.00 82 HIS A CA 1
ATOM 654 C C . HIS A 1 82 ? 0.363 -12.597 -7.858 1.00 94.00 82 HIS A C 1
ATOM 656 O O . HIS A 1 82 ? 0.702 -13.658 -7.346 1.00 94.00 82 HIS A O 1
ATOM 662 N N . ASP A 1 83 ? 1.226 -11.618 -8.114 1.00 93.75 83 ASP A N 1
ATOM 663 C CA . ASP A 1 83 ? 2.669 -11.729 -7.947 1.00 93.75 83 ASP A CA 1
ATOM 664 C C . ASP A 1 83 ? 3.165 -10.797 -6.832 1.00 93.75 83 ASP A C 1
ATOM 666 O O . ASP A 1 83 ? 2.920 -9.586 -6.833 1.00 93.75 83 ASP A O 1
ATOM 670 N N . GLU A 1 84 ? 3.849 -11.366 -5.843 1.00 92.06 84 GLU A N 1
ATOM 671 C CA . GLU A 1 84 ? 4.359 -10.610 -4.700 1.00 92.06 84 GLU A CA 1
ATOM 672 C C . GLU A 1 84 ? 5.524 -9.681 -5.070 1.00 92.06 84 GLU A C 1
ATOM 674 O O . GLU A 1 84 ? 5.582 -8.544 -4.592 1.00 92.06 84 GLU A O 1
ATOM 679 N N . LEU A 1 85 ? 6.412 -10.114 -5.969 1.00 93.69 85 LEU A N 1
ATOM 680 C CA . LEU A 1 85 ? 7.546 -9.312 -6.414 1.00 93.69 85 LEU A CA 1
ATOM 681 C C . LEU A 1 85 ? 7.063 -8.095 -7.211 1.00 93.69 85 LEU A C 1
ATOM 683 O O . LEU A 1 85 ? 7.542 -6.986 -6.974 1.00 93.69 85 LEU A O 1
ATOM 687 N N . ALA A 1 86 ? 6.067 -8.253 -8.086 1.00 94.69 86 ALA A N 1
ATOM 688 C CA . ALA A 1 86 ? 5.475 -7.125 -8.809 1.00 94.69 86 ALA A CA 1
ATOM 689 C C . ALA A 1 86 ? 4.791 -6.127 -7.859 1.00 94.69 86 ALA A C 1
ATOM 691 O O . ALA A 1 86 ? 4.941 -4.912 -8.017 1.00 94.69 86 ALA A O 1
ATOM 692 N N . ALA A 1 87 ? 4.092 -6.618 -6.828 1.00 94.69 87 ALA A N 1
ATOM 693 C CA . ALA A 1 87 ? 3.525 -5.756 -5.790 1.00 94.69 87 ALA A CA 1
ATOM 694 C C . ALA A 1 87 ? 4.616 -4.971 -5.054 1.00 94.69 87 ALA A C 1
ATOM 696 O O . ALA A 1 87 ? 4.450 -3.782 -4.768 1.00 94.69 87 ALA A O 1
ATOM 697 N N . ARG A 1 88 ? 5.761 -5.611 -4.808 1.00 93.75 88 ARG A N 1
ATOM 698 C CA . ARG A 1 88 ? 6.908 -4.983 -4.163 1.00 93.75 88 ARG A CA 1
ATOM 699 C C . ARG A 1 88 ? 7.580 -3.932 -5.046 1.00 93.75 88 ARG A C 1
ATOM 701 O O . ARG A 1 88 ? 7.831 -2.835 -4.558 1.00 93.75 88 ARG A O 1
ATOM 708 N N . VAL A 1 89 ? 7.781 -4.202 -6.336 1.00 94.25 89 VAL A N 1
ATOM 709 C CA . VAL A 1 89 ? 8.270 -3.219 -7.326 1.00 94.25 89 VAL A CA 1
ATOM 710 C C . VAL A 1 89 ? 7.354 -1.989 -7.363 1.00 94.25 89 VAL A C 1
ATOM 712 O O . VAL A 1 89 ? 7.824 -0.854 -7.246 1.00 94.25 89 VAL A O 1
ATOM 715 N N . ALA A 1 90 ? 6.035 -2.194 -7.447 1.00 95.25 90 ALA A N 1
ATOM 716 C CA . ALA A 1 90 ? 5.064 -1.102 -7.420 1.00 95.25 90 ALA A CA 1
ATOM 717 C C . ALA A 1 90 ? 5.117 -0.315 -6.097 1.00 95.25 90 ALA A C 1
ATOM 719 O O . ALA A 1 90 ? 5.089 0.916 -6.113 1.00 95.25 90 ALA A O 1
ATOM 720 N N . LEU A 1 91 ? 5.248 -0.994 -4.952 1.00 94.44 91 LEU A N 1
ATOM 721 C CA . LEU A 1 91 ? 5.377 -0.338 -3.649 1.00 94.44 91 LEU A CA 1
ATOM 722 C C . LEU A 1 91 ? 6.625 0.553 -3.591 1.00 94.44 91 LEU A C 1
ATOM 724 O O . LEU A 1 91 ? 6.523 1.705 -3.174 1.00 94.44 91 LEU A O 1
ATOM 728 N N . GLN A 1 92 ? 7.772 0.056 -4.061 1.00 92.69 92 GLN A N 1
ATOM 729 C CA . GLN A 1 92 ? 9.031 0.811 -4.110 1.00 92.69 92 GLN A CA 1
ATOM 730 C C . GLN A 1 92 ? 8.919 2.056 -4.985 1.00 92.69 92 GLN A C 1
ATOM 732 O O . GLN A 1 92 ? 9.326 3.152 -4.588 1.00 92.69 92 GLN A O 1
ATOM 737 N N . ARG A 1 93 ? 8.275 1.922 -6.147 1.00 93.44 93 ARG A N 1
ATOM 738 C CA . ARG A 1 93 ? 7.954 3.053 -7.023 1.00 93.44 93 ARG A CA 1
ATOM 739 C C . ARG A 1 93 ? 7.053 4.087 -6.340 1.00 93.44 93 ARG A C 1
ATOM 741 O O . ARG A 1 93 ? 7.173 5.287 -6.611 1.00 93.44 93 ARG A O 1
ATOM 748 N N . MET A 1 94 ? 6.156 3.640 -5.464 1.00 94.00 94 MET A N 1
ATOM 749 C CA . MET A 1 94 ? 5.217 4.490 -4.734 1.00 94.00 94 MET A CA 1
ATOM 750 C C . MET A 1 94 ? 5.788 5.086 -3.436 1.00 94.00 94 MET A C 1
ATOM 752 O O . MET A 1 94 ? 5.147 5.968 -2.860 1.00 94.00 94 MET A O 1
ATOM 756 N N . LEU A 1 95 ? 6.992 4.708 -2.987 1.00 90.19 95 LEU A N 1
ATOM 757 C CA . LEU A 1 95 ? 7.577 5.267 -1.760 1.00 90.19 95 LEU A CA 1
ATOM 758 C C . LEU A 1 95 ? 7.753 6.796 -1.803 1.00 90.19 95 LEU A C 1
ATOM 760 O O . LEU A 1 95 ? 7.330 7.443 -0.842 1.00 90.19 95 LEU A O 1
ATOM 764 N N . PRO A 1 96 ? 8.290 7.427 -2.872 1.00 87.00 96 PRO A N 1
ATOM 765 C CA . PRO A 1 96 ? 8.391 8.886 -2.925 1.00 87.00 96 PRO A CA 1
ATOM 766 C C . PRO A 1 96 ? 7.041 9.622 -2.801 1.00 87.00 96 PRO A C 1
ATOM 768 O O . PRO A 1 96 ? 6.946 10.513 -1.950 1.00 87.00 96 PRO A O 1
ATOM 771 N N . PRO A 1 97 ? 5.975 9.282 -3.564 1.00 88.50 97 PRO A N 1
ATOM 772 C CA . PRO A 1 97 ? 4.680 9.934 -3.381 1.00 88.50 97 PRO A CA 1
ATOM 773 C C . PRO A 1 97 ? 4.052 9.635 -2.011 1.00 88.50 97 PRO A C 1
ATOM 775 O O . PRO A 1 97 ? 3.472 10.544 -1.423 1.00 88.50 97 PRO A O 1
ATOM 778 N N . ILE A 1 98 ? 4.212 8.430 -1.450 1.00 90.69 98 ILE A N 1
ATOM 779 C CA . ILE A 1 98 ? 3.749 8.109 -0.086 1.00 90.69 98 ILE A CA 1
ATOM 780 C C . ILE A 1 98 ? 4.466 8.975 0.958 1.00 90.69 98 ILE A C 1
ATOM 782 O O . ILE A 1 98 ? 3.820 9.590 1.809 1.00 90.69 98 ILE A O 1
ATOM 786 N N . ALA A 1 99 ? 5.790 9.102 0.862 1.00 85.56 99 ALA A N 1
ATOM 787 C CA . ALA A 1 99 ? 6.570 9.959 1.746 1.00 85.56 99 ALA A CA 1
ATOM 788 C C . ALA A 1 99 ? 6.123 11.427 1.642 1.00 85.56 99 ALA A C 1
ATOM 790 O O . ALA A 1 99 ? 5.994 12.111 2.658 1.00 85.56 99 ALA A O 1
ATOM 791 N N . ALA A 1 100 ? 5.829 11.911 0.430 1.00 86.19 100 ALA A N 1
ATOM 792 C CA . ALA A 1 100 ? 5.303 13.257 0.213 1.00 86.19 100 ALA A CA 1
ATOM 793 C C . ALA A 1 100 ? 3.917 13.471 0.850 1.00 86.19 100 ALA A C 1
ATOM 795 O O . ALA A 1 100 ? 3.643 14.564 1.349 1.00 86.19 100 ALA A O 1
ATOM 796 N N . LEU A 1 101 ? 3.055 12.446 0.882 1.00 86.62 101 LEU A N 1
ATOM 797 C CA . LEU A 1 101 ? 1.775 12.506 1.595 1.00 86.62 101 LEU A CA 1
ATOM 798 C C . LEU A 1 101 ? 1.981 12.669 3.107 1.00 86.62 101 LEU A C 1
ATOM 800 O O . LEU A 1 101 ? 1.349 13.545 3.697 1.00 86.62 101 LEU A O 1
ATOM 804 N N . GLY A 1 102 ? 2.886 11.885 3.703 1.00 84.88 102 GLY A N 1
ATOM 805 C CA . GLY A 1 102 ? 3.175 11.931 5.142 1.00 84.88 102 GLY A CA 1
ATOM 806 C C . GLY A 1 102 ? 3.861 13.222 5.602 1.00 84.88 102 GLY A C 1
ATOM 807 O O . GLY A 1 102 ? 3.615 13.689 6.710 1.00 84.88 102 GLY A O 1
ATOM 808 N N . ARG A 1 103 ? 4.658 13.878 4.744 1.00 82.94 103 ARG A N 1
ATOM 809 C CA . ARG A 1 103 ? 5.318 15.168 5.060 1.00 82.94 103 ARG A CA 1
ATOM 810 C C . ARG A 1 103 ? 4.356 16.301 5.434 1.00 82.94 103 ARG A C 1
ATOM 812 O O . ARG A 1 103 ? 4.811 17.305 5.973 1.00 82.94 103 ARG A O 1
ATOM 819 N N . ARG A 1 104 ? 3.057 16.170 5.141 1.00 79.25 104 ARG A N 1
ATOM 820 C CA . ARG A 1 104 ? 2.042 17.155 5.547 1.00 79.25 104 ARG A CA 1
ATOM 821 C C . ARG A 1 104 ? 1.861 17.223 7.064 1.00 79.25 104 ARG A C 1
ATOM 823 O O . ARG A 1 104 ? 1.496 18.283 7.567 1.00 79.25 104 ARG A O 1
ATOM 830 N N . GLU A 1 105 ? 2.165 16.140 7.775 1.00 82.69 105 GLU A N 1
ATOM 831 C CA . GLU A 1 105 ? 2.137 16.109 9.234 1.00 82.69 105 GLU A CA 1
ATOM 832 C C . GLU A 1 105 ? 3.384 16.783 9.809 1.00 82.69 105 GLU A C 1
ATOM 834 O O . GLU A 1 105 ? 4.524 16.415 9.494 1.00 82.69 105 GLU A O 1
ATOM 839 N N . ARG A 1 106 ? 3.169 17.800 10.651 1.00 78.69 106 ARG A N 1
ATOM 840 C CA . ARG A 1 106 ? 4.248 18.572 11.289 1.00 78.69 106 ARG A CA 1
ATOM 841 C C . ARG A 1 106 ? 4.851 17.830 12.478 1.00 78.69 106 ARG A C 1
ATOM 843 O O . ARG A 1 106 ? 6.070 17.855 12.630 1.00 78.69 106 ARG A O 1
ATOM 850 N N . ASP A 1 107 ? 4.006 17.157 13.254 1.00 84.06 107 ASP A N 1
ATOM 851 C CA . ASP A 1 107 ? 4.420 16.341 14.390 1.00 84.06 107 ASP A CA 1
ATOM 852 C C . ASP A 1 107 ? 5.121 15.054 13.930 1.00 84.06 107 ASP A C 1
ATOM 854 O O . ASP A 1 107 ? 4.716 14.419 12.953 1.00 84.06 107 ASP A O 1
ATOM 858 N N . PHE A 1 108 ? 6.206 14.688 14.614 1.00 74.94 108 PHE A N 1
ATOM 859 C CA . PHE A 1 108 ? 7.022 13.544 14.221 1.00 74.94 108 PHE A CA 1
ATOM 860 C C . PHE A 1 108 ? 6.304 12.214 14.458 1.00 74.94 108 PHE A C 1
ATOM 862 O O . PHE A 1 108 ? 6.364 11.353 13.582 1.00 74.94 108 PHE A O 1
ATOM 869 N N . VAL A 1 109 ? 5.624 12.052 15.597 1.00 77.50 109 VAL A N 1
ATOM 870 C CA . VAL A 1 109 ? 4.941 10.804 15.971 1.00 77.50 109 VAL A CA 1
ATOM 871 C C . VAL A 1 109 ? 3.758 10.568 15.038 1.00 77.50 109 VAL A C 1
ATOM 873 O O . VAL A 1 109 ? 3.711 9.536 14.369 1.00 77.50 109 VAL A O 1
ATOM 876 N N . ARG A 1 110 ? 2.903 11.580 14.851 1.00 78.88 110 ARG A N 1
ATOM 877 C CA . ARG A 1 110 ? 1.782 11.523 13.898 1.00 78.88 110 ARG A CA 1
ATOM 878 C C . ARG A 1 110 ? 2.238 11.266 12.469 1.00 78.88 110 ARG A C 1
ATOM 880 O O . ARG A 1 110 ? 1.607 10.511 11.737 1.00 78.88 110 ARG A O 1
ATOM 887 N N . ARG A 1 111 ? 3.364 11.856 12.051 1.00 81.62 111 ARG A N 1
ATOM 888 C CA . ARG A 1 111 ? 3.954 11.561 10.738 1.00 81.62 111 ARG A CA 1
ATOM 889 C C . ARG A 1 111 ? 4.319 10.086 10.607 1.00 81.62 111 ARG A C 1
ATOM 891 O O . ARG A 1 111 ? 4.122 9.525 9.532 1.00 81.62 111 ARG A O 1
ATOM 898 N N . GLN A 1 112 ? 4.871 9.464 11.651 1.00 80.19 112 GLN A N 1
ATOM 899 C CA . GLN A 1 112 ? 5.167 8.033 11.619 1.00 80.19 112 GLN A CA 1
ATOM 900 C C . GLN A 1 112 ? 3.877 7.214 11.508 1.00 80.19 112 GLN A C 1
ATOM 902 O O . GLN A 1 112 ? 3.793 6.364 10.623 1.00 80.19 112 GLN A O 1
ATOM 907 N N . GLU A 1 113 ? 2.869 7.477 12.334 1.00 83.31 113 GLU A N 1
ATOM 908 C CA . GLU A 1 113 ? 1.574 6.772 12.301 1.00 83.31 113 GLU A CA 1
ATOM 909 C C . GLU A 1 113 ? 0.930 6.842 10.909 1.00 83.31 113 GLU A C 1
ATOM 911 O O . GLU A 1 113 ? 0.696 5.814 10.273 1.00 83.31 113 GLU A O 1
ATOM 916 N N . VAL A 1 114 ? 0.816 8.053 10.358 1.00 86.31 114 VAL A N 1
ATOM 917 C CA . VAL A 1 114 ? 0.292 8.288 9.006 1.00 86.31 114 VAL A CA 1
ATOM 918 C C . VAL A 1 114 ? 1.103 7.547 7.943 1.00 86.31 114 VAL A C 1
ATOM 920 O O . VAL A 1 114 ? 0.536 6.976 7.013 1.00 86.31 114 VAL A O 1
ATOM 923 N N . LEU A 1 115 ? 2.436 7.522 8.046 1.00 86.56 115 LEU A N 1
ATOM 924 C CA . LEU A 1 115 ? 3.263 6.761 7.106 1.00 86.56 115 LEU A CA 1
ATOM 925 C C . LEU A 1 115 ? 3.003 5.253 7.200 1.00 86.56 115 LEU A C 1
ATOM 927 O O . LEU A 1 115 ? 2.987 4.592 6.164 1.00 86.56 115 LEU A O 1
ATOM 931 N N . HIS A 1 116 ? 2.777 4.707 8.396 1.00 86.75 116 HIS A N 1
ATOM 932 C CA . HIS A 1 116 ? 2.437 3.293 8.559 1.00 86.75 116 HIS A CA 1
ATOM 933 C C . HIS A 1 116 ? 1.086 2.959 7.929 1.00 86.75 116 HIS A C 1
ATOM 935 O O . HIS A 1 116 ? 0.990 2.007 7.155 1.00 86.75 116 HIS A O 1
ATOM 941 N N . GLU A 1 117 ? 0.063 3.772 8.187 1.00 89.62 117 GLU A N 1
ATOM 942 C CA . GLU A 1 117 ? -1.260 3.611 7.578 1.00 89.62 117 GLU A CA 1
ATOM 943 C C . GLU A 1 117 ? -1.197 3.705 6.052 1.00 89.62 117 GLU A C 1
ATOM 945 O O . GLU A 1 117 ? -1.771 2.872 5.349 1.00 89.62 117 GLU A O 1
ATOM 950 N N . LEU A 1 118 ? -0.452 4.680 5.520 1.00 92.00 118 LEU A N 1
ATOM 951 C CA . LEU A 1 118 ? -0.260 4.843 4.081 1.00 92.00 118 LEU A CA 1
ATOM 952 C C . LEU A 1 118 ? 0.448 3.637 3.453 1.00 92.00 118 LEU A C 1
ATOM 954 O O . LEU A 1 118 ? 0.070 3.234 2.356 1.00 92.00 118 LEU A O 1
ATOM 958 N N . LEU A 1 119 ? 1.449 3.050 4.115 1.00 91.44 119 LEU A N 1
ATOM 959 C CA . LEU A 1 119 ? 2.156 1.863 3.613 1.00 91.44 119 LEU A CA 1
ATOM 960 C C . LEU A 1 119 ? 1.270 0.615 3.645 1.00 91.44 119 LEU A C 1
ATOM 962 O O . LEU A 1 119 ? 1.225 -0.132 2.666 1.00 91.44 119 LEU A O 1
ATOM 966 N N . THR A 1 120 ? 0.512 0.427 4.725 1.00 90.12 120 THR A N 1
ATOM 967 C CA . THR A 1 120 ? -0.468 -0.660 4.845 1.00 90.12 120 THR A CA 1
ATOM 968 C C . THR A 1 120 ? -1.559 -0.533 3.778 1.00 90.12 120 THR A C 1
ATOM 970 O O . THR A 1 120 ? -1.879 -1.498 3.078 1.00 90.12 120 THR A O 1
ATOM 973 N N . ALA A 1 121 ? -2.084 0.679 3.571 1.00 93.88 121 ALA A N 1
ATOM 974 C CA . ALA A 1 121 ? -3.043 0.964 2.511 1.00 93.88 121 ALA A CA 1
ATOM 975 C C . ALA A 1 121 ? -2.437 0.763 1.113 1.00 93.88 121 ALA A C 1
ATOM 977 O O . ALA A 1 121 ? -3.116 0.235 0.234 1.00 93.88 121 ALA A O 1
ATOM 978 N N . ALA A 1 122 ? -1.171 1.140 0.901 1.00 95.06 122 ALA A N 1
ATOM 979 C CA . ALA A 1 122 ? -0.474 0.974 -0.373 1.00 95.06 122 ALA A CA 1
AT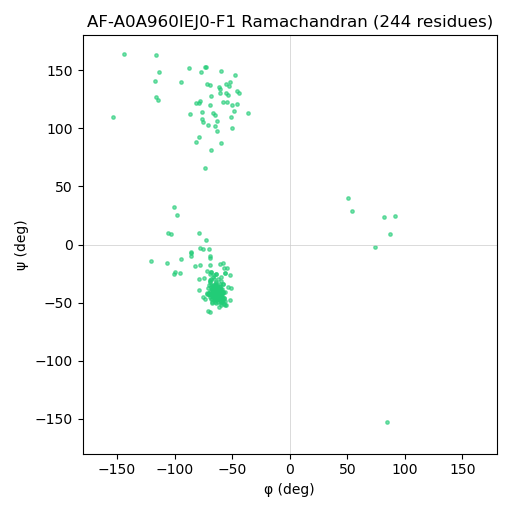OM 980 C C . ALA A 1 122 ? -0.437 -0.477 -0.829 1.00 95.06 122 ALA A C 1
ATOM 982 O O . ALA A 1 122 ? -0.821 -0.757 -1.964 1.00 95.06 122 ALA A O 1
ATOM 983 N N . TRP A 1 123 ? -0.054 -1.394 0.060 1.00 94.62 12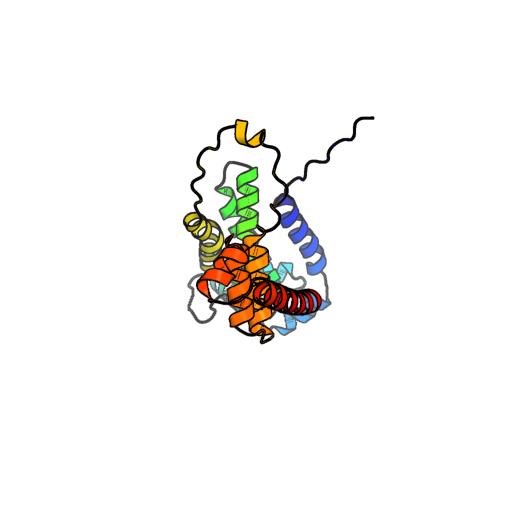3 TRP A N 1
ATOM 984 C CA . TRP A 1 123 ? -0.039 -2.821 -0.250 1.00 94.62 123 TRP A CA 1
ATOM 985 C C . TRP A 1 123 ? -1.412 -3.314 -0.722 1.00 94.62 123 TRP A C 1
ATOM 987 O O . TRP A 1 123 ? -1.539 -3.880 -1.809 1.00 94.62 123 TRP A O 1
ATOM 997 N N . SER A 1 124 ? -2.460 -3.028 0.056 1.00 94.50 124 SER A N 1
ATOM 998 C CA . SER A 1 124 ? -3.831 -3.436 -0.268 1.00 94.50 124 SER A CA 1
ATOM 999 C C . SER A 1 124 ? -4.322 -2.828 -1.587 1.00 94.50 124 SER A C 1
ATOM 1001 O O . SER A 1 124 ? -4.838 -3.543 -2.449 1.00 94.50 124 SER A O 1
ATOM 1003 N N . VAL A 1 125 ? -4.111 -1.524 -1.795 1.00 95.44 125 VAL A N 1
ATOM 1004 C CA . VAL A 1 125 ? -4.544 -0.808 -3.005 1.00 95.44 125 VAL A CA 1
ATOM 1005 C C . VAL A 1 125 ? -3.829 -1.316 -4.254 1.00 95.44 125 VAL A C 1
ATOM 1007 O O . VAL A 1 125 ? -4.484 -1.478 -5.279 1.00 95.44 125 VAL A O 1
ATOM 1010 N N . ILE A 1 126 ? -2.523 -1.591 -4.185 1.00 95.31 126 ILE A N 1
ATOM 1011 C CA . ILE A 1 126 ? -1.755 -2.146 -5.310 1.00 95.31 126 ILE A CA 1
ATOM 1012 C C . ILE A 1 126 ? -2.305 -3.525 -5.696 1.00 95.31 126 ILE A C 1
ATOM 1014 O O . ILE A 1 126 ? -2.615 -3.760 -6.861 1.00 95.31 126 ILE A O 1
ATOM 1018 N N . ARG A 1 127 ? -2.495 -4.418 -4.715 1.00 95.38 127 ARG A N 1
ATOM 1019 C CA . ARG A 1 127 ? -2.971 -5.796 -4.938 1.00 95.38 127 ARG A CA 1
ATOM 1020 C C . ARG A 1 127 ? -4.408 -5.864 -5.460 1.00 95.38 127 ARG A C 1
ATOM 1022 O O . ARG A 1 127 ? -4.762 -6.799 -6.171 1.00 95.38 127 ARG A O 1
ATOM 1029 N N . THR A 1 128 ? -5.243 -4.891 -5.102 1.00 94.00 128 THR A N 1
ATOM 1030 C CA . THR A 1 128 ? -6.677 -4.860 -5.443 1.00 94.00 128 THR A CA 1
ATOM 1031 C C . THR A 1 128 ? -7.018 -3.845 -6.533 1.00 94.00 128 THR A C 1
ATOM 1033 O O . THR A 1 128 ? -8.195 -3.581 -6.795 1.00 94.00 128 THR A O 1
ATOM 1036 N N . TYR A 1 129 ? -6.009 -3.266 -7.190 1.00 90.44 129 TYR A N 1
ATOM 1037 C CA . TYR A 1 129 ? -6.220 -2.195 -8.152 1.00 90.44 129 TYR A CA 1
ATOM 1038 C C . TYR A 1 129 ? -7.101 -2.653 -9.334 1.00 90.44 129 TYR A C 1
ATOM 1040 O O . TYR A 1 129 ? -6.837 -3.702 -9.941 1.00 90.44 129 TYR A O 1
ATOM 1048 N N . PRO A 1 130 ? -8.155 -1.892 -9.692 1.00 83.44 130 PRO A N 1
ATOM 1049 C CA . PRO A 1 130 ? -9.001 -2.209 -10.835 1.00 83.44 130 PRO A CA 1
ATOM 1050 C C . PRO A 1 130 ? -8.306 -1.780 -12.134 1.00 83.44 130 PRO A C 1
ATOM 1052 O O . PRO A 1 130 ? -8.455 -0.647 -12.581 1.00 83.44 130 PRO A O 1
ATOM 1055 N N . SER A 1 131 ? -7.568 -2.703 -12.745 1.00 72.62 131 SER A N 1
ATOM 1056 C CA . SER A 1 131 ? -6.765 -2.500 -13.961 1.00 72.62 131 SER A CA 1
ATOM 1057 C C . SER A 1 131 ? -7.570 -2.303 -15.257 1.00 72.62 131 SER A C 1
ATOM 1059 O O . SER A 1 131 ? -6.978 -2.061 -16.304 1.00 72.62 131 SER A O 1
ATOM 1061 N N . GLU A 1 132 ? -8.899 -2.411 -15.201 1.00 68.38 132 GLU A N 1
ATOM 1062 C CA . GLU A 1 132 ? -9.813 -2.336 -16.355 1.00 68.38 132 GLU A CA 1
ATOM 1063 C C . GLU A 1 132 ? -10.225 -0.899 -16.722 1.00 68.38 132 GLU A C 1
ATOM 1065 O O . GLU A 1 132 ? -10.845 -0.673 -17.760 1.00 68.38 132 GLU A O 1
ATOM 1070 N N . ARG A 1 133 ? -9.912 0.095 -15.880 1.00 62.38 133 ARG A N 1
ATOM 1071 C CA . ARG A 1 133 ? -10.238 1.505 -16.145 1.00 62.38 133 ARG A CA 1
ATOM 1072 C C . ARG A 1 133 ? -9.058 2.215 -16.809 1.00 62.38 133 ARG A C 1
ATOM 1074 O O . ARG A 1 133 ? -7.913 2.033 -16.425 1.00 62.38 133 ARG A O 1
ATOM 1081 N N . GLY A 1 134 ? -9.345 3.070 -17.790 1.00 62.59 134 GLY A N 1
ATOM 1082 C CA . GLY A 1 134 ? -8.340 3.961 -18.367 1.00 62.59 134 GLY A CA 1
ATOM 1083 C C . GLY A 1 134 ? -7.912 5.024 -17.352 1.00 62.59 134 GLY A C 1
ATOM 1084 O O . GLY A 1 134 ? -8.755 5.724 -16.784 1.00 62.59 134 GLY A O 1
ATOM 1085 N N . HIS A 1 135 ? -6.608 5.161 -17.134 1.00 68.81 135 HIS A N 1
ATOM 1086 C CA . HIS A 1 135 ? -6.022 6.168 -16.253 1.00 68.81 135 HIS A CA 1
ATOM 1087 C C . HIS A 1 135 ? -5.147 7.110 -17.081 1.00 68.81 135 HIS A C 1
ATOM 1089 O O . HIS A 1 135 ? -4.465 6.673 -17.999 1.00 68.81 135 HIS A O 1
ATOM 1095 N N . ARG A 1 136 ? -5.178 8.415 -16.778 1.00 75.88 136 ARG A N 1
ATOM 1096 C CA . ARG A 1 136 ? -4.246 9.377 -17.399 1.00 75.88 136 ARG A CA 1
ATOM 1097 C C . ARG A 1 136 ? -2.856 9.332 -16.754 1.00 75.88 136 ARG A C 1
ATOM 1099 O O . ARG A 1 136 ? -1.888 9.681 -17.412 1.00 75.88 136 ARG A O 1
ATOM 1106 N N . CYS A 1 137 ? -2.804 8.987 -15.464 1.00 88.56 137 CYS A N 1
ATOM 1107 C CA . CYS A 1 137 ? -1.585 8.743 -14.696 1.00 88.56 137 CYS A CA 1
ATOM 1108 C C . CYS A 1 137 ? -1.894 7.781 -13.537 1.00 88.56 137 CYS A C 1
ATOM 1110 O O . CYS A 1 137 ? -2.596 8.154 -12.586 1.00 88.56 137 CYS A O 1
ATOM 1112 N N . ILE A 1 138 ? -1.398 6.547 -13.608 1.00 91.38 138 ILE A N 1
ATOM 1113 C CA . ILE A 1 138 ? -1.650 5.512 -12.605 1.00 91.38 138 ILE A CA 1
ATOM 1114 C C . ILE A 1 138 ? -1.000 5.847 -11.261 1.00 91.38 138 ILE A C 1
ATOM 1116 O O . ILE A 1 138 ? -1.626 5.653 -10.220 1.00 91.38 138 ILE A O 1
ATOM 1120 N N . ALA A 1 139 ? 0.207 6.422 -11.250 1.00 91.25 139 ALA A N 1
ATOM 1121 C CA . ALA A 1 139 ? 0.887 6.781 -10.002 1.00 91.25 139 ALA A CA 1
ATOM 1122 C C . ALA A 1 139 ? 0.075 7.808 -9.189 1.00 91.25 139 ALA A C 1
ATOM 1124 O O . ALA A 1 139 ? -0.075 7.680 -7.971 1.00 91.25 139 ALA A O 1
ATOM 1125 N N . ALA A 1 140 ? -0.498 8.807 -9.866 1.00 89.69 140 ALA A N 1
ATOM 1126 C CA . ALA A 1 140 ? -1.363 9.800 -9.239 1.00 89.69 140 ALA A CA 1
ATOM 1127 C C . ALA A 1 140 ? -2.680 9.185 -8.736 1.00 89.69 140 ALA A C 1
ATOM 1129 O O . ALA A 1 140 ? -3.116 9.501 -7.624 1.00 89.69 140 ALA A O 1
ATOM 1130 N N . ASP A 1 141 ? -3.303 8.287 -9.508 1.00 92.56 141 ASP A N 1
ATOM 1131 C CA . ASP A 1 141 ? -4.530 7.606 -9.076 1.00 92.56 141 ASP A CA 1
ATOM 1132 C C . ASP A 1 141 ? -4.288 6.678 -7.876 1.00 92.56 141 ASP A C 1
ATOM 1134 O O . ASP A 1 141 ? -5.064 6.695 -6.917 1.00 92.56 141 ASP A O 1
ATOM 1138 N N . LEU A 1 142 ? -3.180 5.930 -7.878 1.00 93.56 142 LEU A N 1
ATOM 1139 C CA . LEU A 1 142 ? -2.741 5.119 -6.744 1.00 93.56 142 LEU A CA 1
ATOM 1140 C C . LEU A 1 142 ? -2.512 5.992 -5.514 1.00 93.56 142 LEU A C 1
ATOM 1142 O O . LEU A 1 142 ? -3.107 5.728 -4.475 1.00 93.56 142 LEU A O 1
ATOM 1146 N N . ALA A 1 143 ? -1.732 7.073 -5.618 1.00 92.44 143 ALA A N 1
ATOM 1147 C CA . ALA A 1 143 ? -1.486 7.975 -4.491 1.00 92.44 143 ALA A CA 1
ATOM 1148 C C . ALA A 1 143 ? -2.795 8.535 -3.906 1.00 92.44 143 ALA A C 1
ATOM 1150 O O . ALA A 1 143 ? -2.966 8.590 -2.686 1.00 92.44 143 ALA A O 1
ATOM 1151 N N . ARG A 1 144 ? -3.751 8.901 -4.771 1.00 91.19 144 ARG A N 1
ATOM 1152 C CA . ARG A 1 144 ? -5.086 9.361 -4.369 1.00 91.19 144 ARG A CA 1
ATOM 1153 C C . ARG A 1 144 ? -5.865 8.274 -3.622 1.00 91.19 144 ARG A C 1
ATOM 1155 O O . ARG A 1 144 ? -6.437 8.558 -2.573 1.00 91.19 144 ARG A O 1
ATOM 1162 N N . ARG A 1 145 ? -5.884 7.038 -4.129 1.00 92.81 145 ARG A N 1
ATOM 1163 C CA . ARG A 1 145 ? -6.580 5.899 -3.499 1.00 92.81 145 ARG A CA 1
ATOM 1164 C C . ARG A 1 145 ? -5.944 5.477 -2.182 1.00 92.81 145 ARG A C 1
ATOM 1166 O O . ARG A 1 145 ? -6.665 5.244 -1.221 1.00 92.81 145 ARG A O 1
ATOM 1173 N N . ILE A 1 146 ? -4.618 5.416 -2.129 1.00 94.19 146 ILE A N 1
ATOM 1174 C CA . ILE A 1 146 ? -3.855 5.093 -0.920 1.00 94.19 146 ILE A CA 1
ATOM 1175 C C . ILE A 1 146 ? -4.180 6.104 0.171 1.00 94.19 146 ILE A C 1
ATOM 1177 O O . ILE A 1 146 ? -4.559 5.720 1.273 1.00 94.19 146 ILE A O 1
ATOM 1181 N N . ARG A 1 147 ? -4.133 7.400 -0.165 1.00 91.94 147 ARG A N 1
ATOM 1182 C CA . ARG A 1 147 ? -4.526 8.466 0.757 1.00 91.94 147 ARG A CA 1
ATOM 1183 C C . ARG A 1 147 ? -5.962 8.300 1.247 1.00 91.94 147 ARG A C 1
ATOM 1185 O O . ARG A 1 147 ? -6.206 8.460 2.436 1.00 91.94 147 ARG A O 1
ATOM 1192 N N . TYR A 1 148 ? -6.896 8.015 0.343 1.00 89.69 148 TYR A N 1
ATOM 1193 C CA . TYR A 1 148 ? -8.302 7.818 0.686 1.00 89.69 148 TYR A CA 1
ATOM 1194 C C . TYR A 1 148 ? -8.484 6.657 1.677 1.00 89.69 148 TYR A C 1
ATOM 1196 O O . TYR A 1 148 ? -9.117 6.817 2.718 1.00 89.69 148 TYR A O 1
ATOM 1204 N N . VAL A 1 149 ? -7.891 5.498 1.375 1.00 90.25 149 VAL A N 1
ATOM 1205 C CA . VAL A 1 149 ? -8.003 4.291 2.203 1.00 90.25 149 VAL A CA 1
ATOM 1206 C C . VAL A 1 149 ? -7.344 4.476 3.568 1.00 90.25 149 VAL A C 1
ATOM 1208 O O . VAL A 1 149 ? -7.936 4.046 4.550 1.00 90.25 149 VAL A O 1
ATOM 1211 N N . ALA A 1 150 ? -6.177 5.120 3.633 1.00 89.75 150 ALA A N 1
ATOM 1212 C CA . ALA A 1 150 ? -5.493 5.395 4.894 1.00 89.75 150 ALA A CA 1
ATOM 1213 C C . ALA A 1 150 ? -6.223 6.470 5.716 1.00 89.75 150 ALA A C 1
ATOM 1215 O O . ALA A 1 150 ? -6.658 6.219 6.827 1.00 89.75 150 ALA A O 1
ATOM 1216 N N . LEU A 1 151 ? -6.434 7.661 5.146 1.00 82.06 151 LEU A N 1
ATOM 1217 C CA . LEU A 1 151 ? -6.755 8.858 5.934 1.00 82.06 151 LEU A CA 1
ATOM 1218 C C . LEU A 1 151 ? -8.241 9.230 5.958 1.00 82.06 151 LEU A C 1
ATOM 1220 O O . LEU A 1 151 ? -8.692 9.923 6.867 1.00 82.06 151 LEU A O 1
ATOM 1224 N N . GLU A 1 152 ? -9.024 8.845 4.948 1.00 70.12 152 GLU A N 1
ATOM 1225 C CA . GLU A 1 152 ? -10.461 9.169 4.906 1.00 70.12 152 GLU A CA 1
ATOM 1226 C C . GLU A 1 152 ? -11.329 8.039 5.461 1.00 70.12 152 GLU A C 1
ATOM 1228 O O . GLU A 1 152 ? -12.418 8.303 5.980 1.00 70.12 152 GLU A O 1
ATOM 1233 N N . ARG A 1 153 ? -10.834 6.795 5.440 1.00 55.41 153 ARG A N 1
ATOM 1234 C CA . ARG A 1 153 ? -11.469 5.679 6.152 1.00 55.41 153 ARG A CA 1
ATOM 1235 C C . ARG A 1 153 ? -11.387 5.870 7.670 1.00 55.41 153 ARG A C 1
ATOM 1237 O O . ARG A 1 153 ? -12.384 5.619 8.347 1.00 55.41 153 ARG A O 1
ATOM 1244 N N . ASP A 1 154 ? -10.287 6.432 8.170 1.00 50.97 154 ASP A N 1
ATOM 1245 C CA . ASP A 1 154 ? -10.138 6.785 9.586 1.00 50.97 154 ASP A CA 1
ATOM 1246 C C . ASP A 1 154 ? -10.923 8.029 9.998 1.00 50.97 154 ASP A C 1
ATOM 1248 O O . ASP A 1 154 ? -11.471 8.069 11.096 1.00 50.97 154 ASP A O 1
ATOM 1252 N N . ARG A 1 155 ? -11.162 8.984 9.090 1.00 51.22 155 ARG A N 1
ATOM 1253 C CA . ARG A 1 155 ? -12.099 10.091 9.364 1.00 51.22 155 ARG A CA 1
ATOM 1254 C C . ARG A 1 155 ? -13.550 9.640 9.558 1.00 51.22 155 ARG A C 1
ATOM 1256 O O . ARG A 1 155 ? -14.309 10.318 10.243 1.00 51.22 155 ARG A O 1
ATOM 1263 N N . ARG A 1 156 ? -13.949 8.493 8.994 1.00 48.03 156 ARG A N 1
ATOM 1264 C CA . ARG A 1 156 ? -15.256 7.866 9.287 1.00 48.03 156 ARG A CA 1
ATOM 1265 C C . ARG A 1 156 ? -15.244 7.043 10.578 1.00 48.03 156 ARG A C 1
ATOM 1267 O O . ARG A 1 156 ? -16.307 6.787 11.130 1.00 48.03 156 ARG A O 1
ATOM 1274 N N . ARG A 1 157 ? -14.058 6.664 11.062 1.00 45.09 157 ARG A N 1
ATOM 1275 C CA . ARG A 1 157 ? -13.803 6.071 12.382 1.00 45.09 157 ARG A CA 1
ATOM 1276 C C . ARG A 1 157 ? -13.323 7.110 13.395 1.00 45.09 157 ARG A C 1
ATOM 1278 O O . ARG A 1 157 ? -12.675 6.725 14.365 1.00 45.09 157 ARG A O 1
ATOM 1285 N N . VAL A 1 158 ? -13.660 8.394 13.219 1.00 43.47 158 VAL A N 1
ATOM 1286 C CA . VAL A 1 158 ? -13.547 9.386 14.297 1.00 43.47 158 VAL A CA 1
ATOM 1287 C C . VAL A 1 158 ? -14.437 8.904 15.442 1.00 43.47 158 VAL A C 1
ATOM 1289 O O . VAL A 1 158 ? -15.615 9.233 15.548 1.00 43.47 158 VAL A O 1
ATOM 1292 N N . ARG A 1 159 ? -13.834 8.074 16.298 1.00 43.56 159 ARG A N 1
ATOM 1293 C CA . ARG A 1 159 ? -13.998 8.135 17.734 1.00 43.56 159 ARG A CA 1
ATOM 1294 C C . ARG A 1 159 ? -13.865 9.612 18.062 1.00 43.56 159 ARG A C 1
ATOM 1296 O O . ARG A 1 159 ? -12.855 10.228 17.727 1.00 43.56 159 ARG A O 1
ATOM 1303 N N . ARG A 1 160 ? -14.904 10.190 18.658 1.00 39.94 160 ARG A N 1
ATOM 1304 C CA . ARG A 1 160 ? -14.710 11.385 19.470 1.00 39.94 160 ARG A CA 1
ATOM 1305 C C . ARG A 1 160 ? -13.542 11.071 20.402 1.00 39.94 160 ARG A C 1
ATOM 1307 O O . ARG A 1 160 ? -13.638 10.146 21.204 1.00 39.94 160 ARG A O 1
ATOM 1314 N N . GLU A 1 161 ? -12.430 11.776 20.247 1.00 43.78 161 GLU A N 1
ATOM 1315 C CA . GLU A 1 161 ? -11.485 11.934 21.344 1.00 43.78 161 GLU A CA 1
ATOM 1316 C C . GLU A 1 161 ? -12.208 12.815 22.366 1.00 43.78 161 GLU A C 1
ATOM 1318 O O . GLU A 1 161 ? -12.076 14.038 22.363 1.00 43.78 161 GLU A O 1
ATOM 1323 N N . ASP A 1 162 ? -13.068 12.209 23.183 1.00 47.97 162 ASP A N 1
ATOM 1324 C CA . ASP A 1 162 ? -13.516 12.870 24.397 1.00 47.97 162 ASP A CA 1
ATOM 1325 C C . ASP A 1 162 ? -12.271 12.970 25.275 1.00 47.97 162 ASP A C 1
ATOM 1327 O O . ASP A 1 162 ? -11.701 11.946 25.662 1.00 47.97 162 ASP A O 1
ATOM 1331 N N . ALA A 1 163 ? -11.800 14.201 25.506 1.00 50.53 163 ALA A N 1
ATOM 1332 C CA . ALA A 1 163 ? -10.662 14.489 26.366 1.00 50.53 163 ALA A CA 1
ATOM 1333 C C . ALA A 1 163 ? -10.878 13.774 27.698 1.00 50.53 163 ALA A C 1
ATOM 1335 O O . ALA A 1 163 ? -11.681 14.198 28.530 1.00 50.53 163 ALA A O 1
ATOM 1336 N N . THR A 1 164 ? -10.210 12.637 27.856 1.00 56.81 164 THR A N 1
ATOM 1337 C CA . THR A 1 164 ? -10.407 11.813 29.029 1.00 56.81 164 THR A CA 1
ATOM 1338 C C . THR A 1 164 ? -9.547 12.430 30.119 1.00 56.81 164 THR A C 1
ATOM 1340 O O . THR A 1 164 ? -8.347 12.627 29.902 1.00 56.81 164 THR A O 1
ATOM 1343 N N . PRO A 1 165 ? -10.132 12.835 31.252 1.00 61.59 165 PRO A N 1
ATOM 1344 C CA . PRO A 1 165 ? -9.365 13.527 32.267 1.00 61.59 165 PRO A CA 1
ATOM 1345 C C . PRO A 1 165 ? -8.207 12.669 32.784 1.00 61.59 165 PRO A C 1
ATOM 1347 O O . PRO A 1 165 ? -8.302 11.444 32.836 1.00 61.59 165 PRO A O 1
ATOM 1350 N N . TRP A 1 166 ? -7.119 13.323 33.186 1.00 48.47 166 TRP A N 1
ATOM 1351 C CA . TRP A 1 166 ? -5.835 12.686 33.499 1.00 48.47 166 TRP A CA 1
ATOM 1352 C C . TRP A 1 166 ? -5.908 11.583 34.572 1.00 48.47 166 TRP A C 1
ATOM 1354 O O . TRP A 1 166 ? -5.099 10.663 34.539 1.00 48.47 166 TRP A O 1
ATOM 1364 N N . TRP A 1 167 ? -6.906 11.608 35.460 1.00 57.50 167 TRP A N 1
ATOM 1365 C CA . TRP A 1 167 ? -7.122 10.568 36.474 1.00 57.50 167 TRP A CA 1
ATOM 1366 C C . TRP A 1 167 ? -7.586 9.218 35.902 1.00 57.50 167 TRP A C 1
ATOM 1368 O O . TRP A 1 167 ? -7.573 8.219 36.613 1.00 57.50 167 TRP A O 1
ATOM 1378 N N . VAL A 1 168 ? -7.981 9.146 34.625 1.00 59.59 168 VAL A N 1
ATOM 1379 C CA . VAL A 1 168 ? -8.275 7.865 33.956 1.00 59.59 168 VAL A CA 1
ATOM 1380 C C . VAL A 1 168 ? -7.003 7.058 33.683 1.00 59.59 168 VAL A C 1
ATOM 1382 O O . VAL A 1 168 ? -7.075 5.837 33.610 1.00 59.59 168 VAL A O 1
ATOM 1385 N N . PHE A 1 169 ? -5.831 7.699 33.620 1.00 53.56 169 PHE A N 1
ATOM 1386 C CA . PHE A 1 169 ? -4.544 6.996 33.536 1.00 53.56 169 PHE A CA 1
ATOM 1387 C C . PHE A 1 169 ? -4.071 6.434 34.886 1.00 53.56 169 PHE A C 1
ATOM 1389 O O . PHE A 1 169 ? -3.227 5.542 34.901 1.00 53.56 169 PHE A O 1
ATOM 1396 N N . ASP A 1 170 ? -4.632 6.925 35.996 1.00 61.25 170 ASP A N 1
ATOM 1397 C CA . ASP A 1 170 ? -4.406 6.383 37.343 1.00 61.25 170 ASP A CA 1
ATOM 1398 C C . ASP A 1 170 ? -5.355 5.218 37.667 1.00 61.25 170 ASP A C 1
ATOM 1400 O O . ASP A 1 170 ? -5.194 4.539 38.685 1.00 61.25 170 ASP A O 1
ATOM 1404 N N . LEU A 1 171 ? -6.334 4.943 36.796 1.00 55.06 171 LEU A N 1
ATOM 1405 C CA . LEU A 1 171 ? -7.080 3.697 36.863 1.00 55.06 171 LEU A CA 1
ATOM 1406 C C . LEU A 1 171 ? -6.128 2.579 36.450 1.00 55.06 171 LEU A C 1
ATOM 1408 O O . LEU A 1 171 ? -5.594 2.565 35.341 1.00 55.06 171 LEU A O 1
ATOM 1412 N N . THR A 1 172 ? -5.911 1.631 37.360 1.00 48.50 172 THR A N 1
ATOM 1413 C CA . THR A 1 172 ? -5.263 0.366 37.024 1.00 48.50 172 THR A CA 1
ATOM 1414 C C . THR A 1 172 ? -5.996 -0.184 35.808 1.00 48.50 172 THR A C 1
ATOM 1416 O O . THR A 1 172 ? -7.213 -0.358 35.879 1.00 48.50 172 THR A O 1
ATOM 1419 N N . ILE A 1 173 ? -5.288 -0.385 34.688 1.00 48.53 173 ILE A N 1
ATOM 1420 C CA . ILE A 1 173 ? -5.844 -1.078 33.524 1.00 48.53 173 ILE A CA 1
ATOM 1421 C C . ILE A 1 173 ? -6.421 -2.371 34.082 1.00 48.53 173 ILE A C 1
ATOM 1423 O O . ILE A 1 173 ? -5.668 -3.215 34.576 1.00 48.53 173 ILE A O 1
ATOM 1427 N N . ALA A 1 174 ? -7.751 -2.474 34.101 1.00 51.91 174 ALA A N 1
ATOM 1428 C CA . ALA A 1 174 ? -8.378 -3.737 34.414 1.00 51.91 174 ALA A CA 1
ATOM 1429 C C . ALA A 1 174 ? -7.790 -4.728 33.401 1.00 51.91 174 ALA A C 1
ATOM 1431 O O . ALA A 1 174 ? -7.720 -4.372 32.218 1.00 51.91 174 ALA A O 1
ATOM 1432 N N . PRO A 1 175 ? -7.299 -5.905 33.834 1.00 47.00 175 PRO A N 1
ATOM 1433 C CA . PRO A 1 175 ? -6.965 -6.956 32.877 1.00 47.00 175 PRO A CA 1
ATOM 1434 C C . PRO A 1 175 ? -8.140 -7.088 31.905 1.00 47.00 175 PRO A C 1
ATOM 1436 O O . PRO A 1 175 ? -9.269 -6.825 32.335 1.00 47.00 175 PRO A O 1
ATOM 1439 N N . ASP A 1 176 ? -7.870 -7.409 30.628 1.00 45.81 176 ASP A N 1
ATOM 1440 C CA . ASP A 1 176 ? -8.924 -7.720 29.652 1.00 45.81 176 ASP A CA 1
ATOM 1441 C C . ASP A 1 176 ? -10.008 -8.478 30.403 1.00 45.81 176 ASP A C 1
ATOM 1443 O O . ASP A 1 176 ? -9.712 -9.513 31.003 1.00 45.81 176 ASP A O 1
ATOM 1447 N N . ALA A 1 177 ? -11.183 -7.855 30.544 1.00 53.66 177 ALA A N 1
ATOM 1448 C CA . ALA A 1 177 ? -12.202 -8.422 31.402 1.00 53.66 177 ALA A CA 1
ATOM 1449 C C . ALA A 1 177 ? -12.463 -9.816 30.847 1.00 53.66 177 ALA A C 1
ATOM 1451 O O . ALA A 1 177 ? -12.772 -9.930 29.656 1.00 53.66 177 ALA A O 1
ATOM 1452 N N . ASP A 1 178 ? -12.284 -10.843 31.685 1.00 55.28 178 ASP A N 1
ATOM 1453 C CA . ASP A 1 178 ? -12.766 -12.178 31.355 1.00 55.28 178 ASP A CA 1
ATOM 1454 C C . ASP A 1 178 ? -14.181 -11.985 30.795 1.00 55.28 178 ASP A C 1
ATOM 1456 O O . ASP A 1 178 ? -14.939 -11.183 31.373 1.00 55.28 178 ASP A O 1
ATOM 1460 N N . PRO A 1 179 ? -14.502 -12.585 29.632 1.00 55.16 179 PRO A N 1
ATOM 1461 C CA . PRO A 1 179 ? -15.805 -12.403 29.014 1.00 55.16 179 PRO A CA 1
ATOM 1462 C C . PRO A 1 179 ? -16.861 -12.563 30.100 1.00 55.16 179 PRO A C 1
ATOM 1464 O O . PRO A 1 179 ? -16.757 -13.446 30.956 1.00 55.16 179 PRO A O 1
ATOM 1467 N N . ALA A 1 180 ? -17.813 -11.625 30.151 1.00 62.53 180 ALA A N 1
ATOM 1468 C CA . ALA A 1 180 ? -18.787 -11.630 31.228 1.00 62.53 180 ALA A CA 1
ATOM 1469 C C . ALA A 1 180 ? -19.402 -13.032 31.292 1.00 62.53 180 ALA A C 1
ATOM 1471 O O . ALA A 1 180 ? -19.658 -13.631 30.252 1.00 62.53 180 ALA A O 1
ATOM 1472 N N . ALA A 1 181 ? -19.643 -13.576 32.485 1.00 65.44 181 ALA A N 1
ATOM 1473 C CA . ALA A 1 181 ? -20.173 -14.939 32.606 1.00 65.44 181 ALA A CA 1
ATOM 1474 C C . ALA A 1 181 ? -21.483 -15.147 31.805 1.00 65.44 181 ALA A C 1
ATOM 1476 O O . ALA A 1 181 ? -21.841 -16.276 31.483 1.00 65.44 181 ALA A O 1
ATOM 1477 N N . SER A 1 182 ? -22.191 -14.058 31.474 1.00 67.88 182 SER A N 1
ATOM 1478 C CA . SER A 1 182 ? -23.296 -14.029 30.511 1.00 67.88 182 SER A CA 1
ATOM 1479 C C . SER A 1 182 ? -22.867 -14.326 29.073 1.00 67.88 182 SER A C 1
ATOM 1481 O O . SER A 1 182 ? -23.523 -15.113 28.407 1.00 67.88 182 SER A O 1
ATOM 1483 N N . ASP A 1 183 ? -21.772 -13.731 28.609 1.00 69.25 183 ASP A N 1
ATOM 1484 C CA . ASP A 1 183 ? -21.248 -13.867 27.251 1.00 69.25 183 ASP A CA 1
ATOM 1485 C C . ASP A 1 183 ? -20.677 -15.277 27.034 1.00 69.25 183 ASP A C 1
ATOM 1487 O O . ASP A 1 183 ? -20.956 -15.902 26.011 1.00 69.25 183 ASP A O 1
ATOM 1491 N N . GLU A 1 184 ? -19.959 -15.815 28.031 1.00 71.88 184 GLU A N 1
ATOM 1492 C CA . GLU A 1 184 ? -19.499 -17.214 28.034 1.00 71.88 184 GLU A CA 1
ATOM 1493 C C . GLU A 1 184 ? -20.677 -18.199 28.031 1.00 71.88 184 GLU A C 1
ATOM 1495 O O . GLU A 1 184 ? -20.659 -19.207 27.323 1.00 71.88 184 GLU A O 1
ATOM 1500 N N . LEU A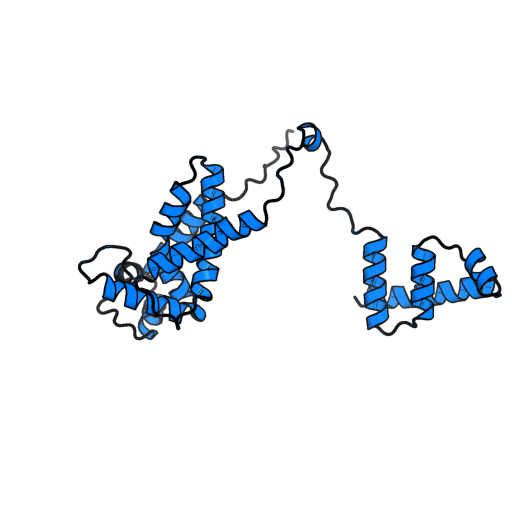 1 185 ? -21.729 -17.912 28.809 1.00 78.88 185 LEU A N 1
ATOM 1501 C CA . LEU A 1 185 ? -22.941 -18.727 28.823 1.00 78.88 185 LEU A CA 1
ATOM 1502 C C . LEU A 1 185 ? -23.670 -18.658 27.475 1.00 78.88 185 LEU A C 1
ATOM 1504 O O . LEU A 1 185 ? -24.105 -19.692 26.975 1.00 78.88 185 LEU A O 1
ATOM 1508 N N . ASP A 1 186 ? -23.781 -17.478 26.867 1.00 78.69 186 ASP A N 1
ATOM 1509 C CA . ASP A 1 186 ? -24.415 -17.295 25.559 1.00 78.69 186 ASP A CA 1
ATOM 1510 C C . ASP A 1 186 ? -23.638 -17.996 24.438 1.00 78.69 186 ASP A C 1
ATOM 1512 O O . ASP A 1 186 ? -24.239 -18.502 23.489 1.00 78.69 186 ASP A O 1
ATOM 1516 N N . GLU A 1 187 ? -22.309 -18.051 24.527 1.00 78.88 187 GLU A N 1
ATOM 1517 C CA . GLU A 1 187 ? -21.468 -18.840 23.626 1.00 78.88 187 GLU A CA 1
ATOM 1518 C C . GLU A 1 187 ? -21.669 -20.340 23.811 1.00 78.88 187 GLU A C 1
ATOM 1520 O O . GLU A 1 187 ? -22.001 -21.034 22.849 1.00 78.88 187 GLU A O 1
ATOM 1525 N N . LEU A 1 188 ? -21.611 -20.824 25.050 1.00 84.69 188 LEU A N 1
ATOM 1526 C CA . LEU A 1 188 ? -21.839 -22.233 25.354 1.00 84.69 188 LEU A CA 1
ATOM 1527 C C . LEU A 1 188 ? -23.242 -22.707 24.941 1.00 84.69 188 LEU A C 1
ATOM 1529 O O . LEU A 1 188 ? -23.411 -23.840 24.491 1.00 84.69 188 LEU A O 1
ATOM 1533 N N . LEU A 1 189 ? -24.265 -21.861 25.083 1.00 87.44 189 LEU A N 1
ATOM 1534 C CA . LEU A 1 189 ? -25.627 -22.194 24.663 1.00 87.44 189 LEU A CA 1
ATOM 1535 C C . LEU A 1 189 ? -25.767 -22.261 23.138 1.00 87.44 189 LEU A C 1
ATOM 1537 O O . LEU A 1 189 ? -26.516 -23.108 22.652 1.00 87.44 189 LEU A O 1
ATOM 1541 N N . ARG A 1 190 ? -25.039 -21.419 22.390 1.00 85.00 190 ARG A N 1
ATOM 1542 C CA . ARG A 1 190 ? -24.973 -21.497 20.919 1.00 85.00 190 ARG A CA 1
ATOM 1543 C C . ARG A 1 190 ? -24.291 -22.784 20.460 1.00 85.00 190 ARG A C 1
ATOM 1545 O O . ARG A 1 190 ? -24.810 -23.461 19.574 1.00 85.00 190 ARG A O 1
ATOM 1552 N N . ASP A 1 191 ? -23.183 -23.153 21.096 1.00 81.19 191 ASP A N 1
ATOM 1553 C CA . ASP A 1 191 ? -22.481 -24.410 20.817 1.00 81.19 191 ASP A CA 1
ATOM 1554 C C . ASP A 1 191 ? -23.357 -25.626 21.142 1.00 81.19 191 ASP A C 1
ATOM 1556 O O . ASP A 1 191 ? -23.418 -26.591 20.380 1.00 81.19 191 ASP A O 1
ATOM 1560 N N . ALA A 1 192 ? -24.093 -25.568 22.253 1.00 87.38 192 ALA A N 1
ATOM 1561 C CA . ALA A 1 192 ? -24.996 -26.633 22.665 1.00 87.38 192 ALA A CA 1
ATOM 1562 C C . ALA A 1 192 ? -26.189 -26.789 21.710 1.00 87.38 192 ALA A C 1
ATOM 1564 O O . ALA A 1 192 ? -26.576 -27.915 21.395 1.00 87.38 192 ALA A O 1
ATOM 1565 N N . GLU A 1 193 ? -26.738 -25.685 21.202 1.00 89.62 193 GLU A N 1
ATOM 1566 C CA . GLU A 1 193 ? -27.763 -25.703 20.155 1.00 89.62 193 GLU A CA 1
ATOM 1567 C C . GLU A 1 193 ? -27.227 -26.337 18.862 1.00 89.62 193 GLU A C 1
ATOM 1569 O O . GLU A 1 193 ? -27.871 -27.223 18.297 1.00 89.62 193 GLU A O 1
ATOM 1574 N N . ALA A 1 194 ? -26.013 -25.969 18.438 1.00 86.25 194 ALA A N 1
ATOM 1575 C CA . ALA A 1 194 ? -25.357 -26.560 17.270 1.00 86.25 194 ALA A CA 1
ATOM 1576 C C . ALA A 1 194 ? -25.057 -28.062 17.445 1.00 86.25 194 ALA A C 1
ATOM 1578 O O . ALA A 1 194 ? -25.138 -28.827 16.482 1.00 86.25 194 ALA A O 1
ATOM 1579 N N . ALA A 1 195 ? -24.762 -28.499 18.672 1.00 88.00 195 ALA A N 1
ATOM 1580 C CA . ALA A 1 195 ? -24.565 -29.903 19.034 1.00 88.00 195 ALA A CA 1
ATOM 1581 C C . ALA A 1 195 ? -25.880 -30.694 19.202 1.00 88.00 195 ALA A C 1
ATOM 1583 O O . ALA A 1 195 ? -25.841 -31.902 19.448 1.00 88.00 195 ALA A O 1
ATOM 1584 N N . GLY A 1 196 ? -27.042 -30.043 19.062 1.00 89.38 196 GLY A N 1
ATOM 1585 C CA . GLY A 1 196 ? -28.357 -30.681 19.125 1.00 89.38 196 GLY A CA 1
ATOM 1586 C C . GLY A 1 196 ? -28.888 -30.922 20.541 1.00 89.38 196 GLY A C 1
ATOM 1587 O O . GLY A 1 196 ? -29.716 -31.815 20.732 1.00 89.38 196 GLY A O 1
ATOM 1588 N N . VAL A 1 197 ? -28.427 -30.160 21.540 1.00 90.69 197 VAL A N 1
ATOM 1589 C CA . VAL A 1 197 ? -28.985 -30.215 22.900 1.00 90.69 197 VAL A CA 1
ATOM 1590 C C . VAL A 1 197 ? -30.468 -29.801 22.871 1.00 90.69 197 VAL A C 1
ATOM 1592 O O . VAL A 1 197 ? -30.810 -28.816 22.211 1.00 90.69 197 VAL A O 1
ATOM 1595 N N . PRO A 1 198 ? -31.364 -30.522 23.574 1.00 90.31 198 PRO A N 1
ATOM 1596 C CA . PRO A 1 198 ? -32.793 -30.219 23.584 1.00 90.31 198 PRO A CA 1
ATOM 1597 C C . PRO A 1 198 ? -33.112 -28.780 24.014 1.00 90.31 198 PRO A C 1
ATOM 1599 O O . PRO A 1 198 ? -32.549 -28.253 2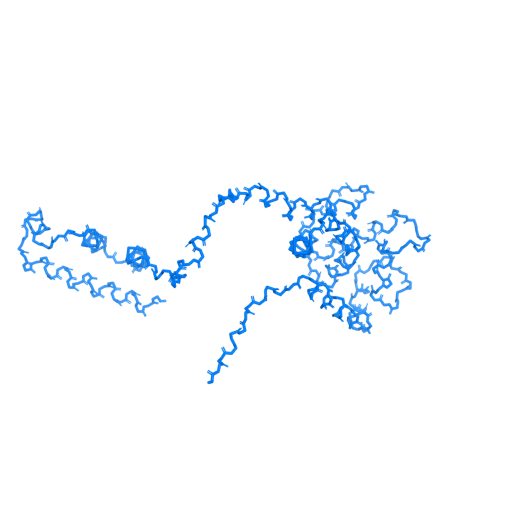4.977 1.00 90.31 198 PRO A O 1
ATOM 1602 N N . SER A 1 199 ? -34.063 -28.144 23.326 1.00 87.19 199 SER A N 1
ATOM 1603 C CA . SER A 1 199 ? -34.427 -26.740 23.558 1.00 87.19 199 SER A CA 1
ATOM 1604 C C . SER A 1 199 ? -34.971 -26.475 24.965 1.00 87.19 199 SER A C 1
ATOM 1606 O O . SER A 1 199 ? -34.783 -25.388 25.500 1.00 87.19 199 SER A O 1
ATOM 1608 N N . ASP A 1 200 ? -35.615 -27.461 25.591 1.00 87.81 200 ASP A N 1
ATOM 1609 C CA . ASP A 1 200 ? -36.109 -27.373 26.966 1.00 87.81 200 ASP A CA 1
ATOM 1610 C C . ASP A 1 200 ? -34.974 -27.344 28.005 1.00 87.81 200 ASP A C 1
ATOM 1612 O O . ASP A 1 200 ? -35.099 -26.675 29.035 1.00 87.81 200 ASP A O 1
ATOM 1616 N N . GLU A 1 201 ? -33.845 -28.005 27.729 1.00 89.69 201 GLU A N 1
ATOM 1617 C CA . GLU A 1 201 ? -32.626 -27.899 28.539 1.00 89.69 201 GLU A CA 1
ATOM 1618 C C . GLU A 1 201 ? -31.948 -26.533 28.355 1.00 89.69 201 GLU A C 1
ATOM 1620 O O . GLU A 1 201 ? -31.537 -25.916 29.342 1.00 89.69 201 GLU A O 1
ATOM 1625 N N . LEU A 1 202 ? -31.883 -26.023 27.120 1.00 90.94 202 LEU A N 1
ATOM 1626 C CA . LEU A 1 202 ? -31.321 -24.698 26.823 1.00 90.94 202 LEU A CA 1
ATOM 1627 C C . LEU A 1 202 ? -32.149 -23.572 27.459 1.00 90.94 202 LEU A C 1
ATOM 1629 O O . LEU A 1 202 ? -31.593 -22.644 28.048 1.00 90.94 202 LEU A O 1
ATOM 1633 N N . ASP A 1 203 ? -33.476 -23.673 27.419 1.00 90.56 203 ASP A N 1
ATOM 1634 C CA . ASP A 1 203 ? -34.365 -22.707 28.065 1.00 90.56 203 ASP A CA 1
ATOM 1635 C C . ASP A 1 203 ? -34.253 -22.762 29.590 1.00 90.56 203 ASP A C 1
ATOM 1637 O O . ASP A 1 203 ? -34.230 -21.719 30.251 1.00 90.56 203 ASP A O 1
ATOM 1641 N N . LEU A 1 204 ? -34.114 -23.959 30.170 1.00 90.94 204 LEU A N 1
ATOM 1642 C CA . LEU A 1 204 ? -33.826 -24.098 31.596 1.00 90.94 204 LEU A CA 1
ATOM 1643 C C . LEU A 1 204 ? -32.500 -23.411 31.965 1.00 90.94 204 LEU A C 1
ATOM 1645 O O . LEU A 1 204 ? -32.449 -22.695 32.969 1.00 90.94 204 LEU A O 1
ATOM 1649 N N . ALA A 1 205 ? -31.456 -23.574 31.149 1.00 89.75 205 ALA A N 1
ATOM 1650 C CA . ALA A 1 205 ? -30.154 -22.948 31.364 1.00 89.75 205 ALA A CA 1
ATOM 1651 C C . ALA A 1 205 ? -30.227 -21.415 31.293 1.00 89.75 205 ALA A C 1
ATOM 1653 O O . ALA A 1 205 ? -29.759 -20.747 32.216 1.00 89.75 205 ALA A O 1
ATOM 1654 N N . ARG A 1 206 ? -30.898 -20.854 30.274 1.00 89.75 206 ARG A N 1
ATOM 1655 C CA . ARG A 1 206 ? -31.125 -19.400 30.131 1.00 89.75 206 ARG A CA 1
ATOM 1656 C C . ARG A 1 206 ? -31.851 -18.818 31.341 1.00 89.75 206 ARG A C 1
ATOM 1658 O O . ARG A 1 206 ? -31.452 -17.795 31.891 1.00 89.75 206 ARG A O 1
ATOM 1665 N N . ARG A 1 207 ? -32.914 -19.483 31.801 1.00 89.12 207 ARG A N 1
ATOM 1666 C CA . ARG A 1 207 ? -33.716 -19.006 32.939 1.00 89.12 207 ARG A CA 1
ATOM 1667 C C . ARG A 1 207 ? -32.940 -19.025 34.253 1.00 89.12 207 ARG A C 1
ATOM 1669 O O . ARG A 1 207 ? -33.091 -18.097 35.049 1.00 89.12 207 ARG A O 1
ATOM 1676 N N . LEU A 1 208 ? -32.118 -20.052 34.476 1.00 88.06 208 LEU A N 1
ATOM 1677 C CA . LEU A 1 208 ? -31.234 -20.128 35.641 1.00 88.06 208 LEU A CA 1
ATOM 1678 C C . LEU A 1 208 ? -30.096 -19.097 35.560 1.00 88.06 208 LEU A C 1
ATOM 1680 O O . LEU A 1 208 ? -29.801 -18.463 36.571 1.00 88.06 208 LEU A O 1
ATOM 1684 N N . GLY A 1 209 ? -29.509 -18.887 34.376 1.00 81.19 209 GLY A N 1
ATOM 1685 C CA . GLY A 1 209 ? -28.493 -17.856 34.127 1.00 81.19 209 GLY A CA 1
ATOM 1686 C C . GLY A 1 209 ? -29.007 -16.439 34.391 1.00 81.19 209 GLY A C 1
ATOM 1687 O O . GLY A 1 209 ? -28.311 -15.628 34.992 1.00 81.19 209 GLY A O 1
ATOM 1688 N N . ASN A 1 210 ? -30.281 -16.187 34.081 1.00 84.19 210 ASN A N 1
ATOM 1689 C CA . ASN A 1 210 ? -30.973 -14.926 34.369 1.00 84.19 210 ASN A CA 1
ATOM 1690 C C . ASN A 1 210 ? -31.446 -14.789 35.834 1.00 84.19 210 ASN A C 1
ATOM 1692 O O . ASN A 1 210 ? -32.224 -13.890 36.152 1.00 84.19 210 ASN A O 1
ATOM 1696 N N . GLY A 1 211 ? -31.022 -15.684 36.734 1.00 83.94 211 GLY A N 1
ATOM 1697 C CA . GLY A 1 211 ? -31.287 -15.590 38.174 1.00 83.94 211 GLY A CA 1
ATOM 1698 C C . GLY A 1 211 ? -32.606 -16.208 38.652 1.00 83.94 211 GLY A C 1
ATOM 1699 O O . GLY A 1 211 ? -32.961 -16.054 39.823 1.00 83.94 211 GLY A O 1
ATOM 1700 N N . THR A 1 212 ? -33.341 -16.936 37.803 1.00 88.31 212 THR A N 1
ATOM 1701 C CA . THR A 1 212 ? -34.555 -17.646 38.247 1.00 88.31 212 THR A CA 1
ATOM 1702 C C . THR A 1 212 ? -34.177 -18.807 39.167 1.00 88.31 212 THR A C 1
ATOM 1704 O O . THR A 1 212 ? -33.255 -19.566 38.880 1.00 88.31 212 THR A O 1
ATOM 1707 N N . THR A 1 213 ? -34.902 -19.003 40.270 1.00 89.38 213 THR A N 1
ATOM 1708 C CA . THR A 1 213 ? -34.631 -20.116 41.194 1.00 89.38 213 THR A CA 1
ATOM 1709 C C . THR A 1 213 ? -35.365 -21.395 40.783 1.00 89.38 213 THR A C 1
ATOM 1711 O O . THR A 1 213 ? -36.458 -21.355 40.219 1.00 89.38 213 THR A O 1
ATOM 1714 N N . LEU A 1 214 ? -34.807 -22.564 41.128 1.00 87.44 214 LEU A N 1
ATOM 1715 C CA . LEU A 1 214 ? -35.451 -23.864 40.869 1.00 87.44 214 LEU A CA 1
ATOM 1716 C C . LEU A 1 214 ? -36.832 -23.985 41.526 1.00 87.44 214 LEU A C 1
ATOM 1718 O O . LEU A 1 214 ? -37.725 -24.601 40.951 1.00 87.44 214 LEU A O 1
ATOM 1722 N N . ALA A 1 215 ? -37.013 -23.380 42.703 1.00 85.25 215 ALA A N 1
ATOM 1723 C CA . ALA A 1 215 ? -38.287 -23.378 43.411 1.00 85.25 215 ALA A CA 1
ATOM 1724 C C . ALA A 1 215 ? -39.363 -22.598 42.638 1.00 85.25 215 ALA A C 1
ATOM 1726 O O . ALA A 1 215 ? -40.485 -23.082 42.504 1.00 85.25 215 ALA A O 1
ATOM 1727 N N . ALA A 1 216 ? -39.014 -21.438 42.070 1.00 86.06 216 ALA A N 1
ATOM 1728 C CA . ALA A 1 216 ? -39.928 -20.663 41.231 1.00 86.06 216 ALA A CA 1
ATOM 1729 C C . ALA A 1 216 ? -40.325 -21.440 39.963 1.00 86.06 216 ALA A C 1
ATOM 1731 O O . ALA A 1 216 ? -41.507 -21.524 39.631 1.00 86.06 216 ALA A O 1
ATOM 1732 N N . LEU A 1 217 ? -39.354 -22.093 39.315 1.00 89.50 217 LEU A N 1
ATOM 1733 C CA . LEU A 1 217 ? -39.592 -22.934 38.137 1.00 89.50 217 LEU A CA 1
ATOM 1734 C C . LEU A 1 217 ? -40.461 -24.164 38.445 1.00 89.50 217 LEU A C 1
ATOM 1736 O O . LEU A 1 217 ? -41.276 -24.566 37.616 1.00 89.50 217 LEU A O 1
ATOM 1740 N N . ALA A 1 218 ? -40.310 -24.759 39.633 1.00 89.19 218 ALA A N 1
ATOM 1741 C CA . ALA A 1 218 ? -41.119 -25.895 40.070 1.00 89.19 218 ALA A CA 1
ATOM 1742 C C . ALA A 1 218 ? -42.595 -25.507 40.245 1.00 89.19 218 ALA A C 1
ATOM 1744 O O . ALA A 1 218 ? -43.483 -26.223 39.776 1.00 89.19 218 ALA A O 1
ATOM 1745 N N . VAL A 1 219 ? -42.849 -24.352 40.872 1.00 89.31 219 VAL A N 1
ATOM 1746 C CA . VAL A 1 219 ? -44.200 -23.800 41.060 1.00 89.31 219 VAL A CA 1
ATOM 1747 C C . VAL A 1 219 ? -44.851 -23.486 39.714 1.00 89.31 219 VAL A C 1
ATOM 1749 O O . VAL A 1 219 ? -45.990 -23.887 39.478 1.00 89.31 219 VAL A O 1
ATOM 1752 N N . GLU A 1 220 ? -44.122 -22.829 38.812 1.00 89.19 220 GLU A N 1
ATOM 1753 C CA . GLU A 1 220 ? -44.619 -22.467 37.482 1.00 89.19 220 GLU A CA 1
ATOM 1754 C C . GLU A 1 220 ? -44.939 -23.696 36.623 1.00 89.19 220 GLU A C 1
ATOM 1756 O O . GLU A 1 220 ? -46.021 -23.792 36.046 1.00 89.19 220 GLU A O 1
ATOM 1761 N N . GLY A 1 221 ? -44.031 -24.674 36.593 1.00 84.38 221 GLY A N 1
ATOM 1762 C CA . GLY A 1 221 ? -44.216 -25.921 35.854 1.00 84.38 221 GLY A CA 1
ATOM 1763 C C . GLY A 1 221 ? -45.181 -26.909 36.514 1.00 84.38 221 GLY A C 1
ATOM 1764 O O . GLY A 1 221 ? -45.433 -27.965 35.937 1.00 84.38 221 GLY A O 1
ATOM 1765 N N . ARG A 1 222 ? -45.699 -26.602 37.716 1.00 90.31 222 ARG A N 1
ATOM 1766 C CA . ARG A 1 222 ? -46.500 -27.511 38.561 1.00 90.31 222 ARG A CA 1
ATOM 1767 C C . ARG A 1 222 ? -45.829 -28.875 38.768 1.00 90.31 222 ARG A C 1
ATOM 1769 O O . ARG A 1 222 ? -46.483 -29.917 38.761 1.00 90.31 222 ARG A O 1
ATOM 1776 N N . VAL A 1 223 ? -44.512 -28.870 38.952 1.00 91.19 223 VAL A N 1
ATOM 1777 C CA . VAL A 1 223 ? -43.700 -30.070 39.186 1.00 91.19 223 VAL A CA 1
ATOM 1778 C C . VAL A 1 223 ? -43.065 -30.037 40.569 1.00 91.19 223 VAL A C 1
ATOM 1780 O O . VAL A 1 223 ? -42.974 -28.998 41.218 1.00 91.19 223 VAL A O 1
ATOM 1783 N N . THR A 1 224 ? -42.597 -31.194 41.038 1.00 91.50 224 THR A N 1
ATOM 1784 C CA . THR A 1 224 ? -41.882 -31.259 42.315 1.00 91.50 224 THR A CA 1
ATOM 1785 C C . THR A 1 224 ? -40.483 -30.658 42.198 1.00 91.50 224 THR A C 1
ATOM 1787 O O . THR A 1 224 ? -39.828 -30.742 41.156 1.00 91.50 224 THR A O 1
ATOM 1790 N N . ASP A 1 225 ? -39.970 -30.146 43.314 1.00 84.88 225 ASP A N 1
ATOM 1791 C CA . ASP A 1 225 ? -38.589 -29.671 43.415 1.00 84.88 225 ASP A CA 1
ATOM 1792 C C . ASP A 1 225 ? -37.568 -30.782 43.076 1.00 84.88 225 ASP A C 1
ATOM 1794 O O . ASP A 1 225 ? -36.556 -30.544 42.414 1.00 84.88 225 ASP A O 1
ATOM 1798 N N . ARG A 1 226 ? -37.878 -32.047 43.409 1.00 83.44 226 ARG A N 1
ATOM 1799 C CA . ARG A 1 226 ? -37.075 -33.216 43.002 1.00 83.44 226 ARG A CA 1
ATOM 1800 C C . ARG A 1 226 ? -36.963 -33.331 41.477 1.00 83.44 226 ARG A C 1
ATOM 1802 O O . ARG A 1 226 ? -35.875 -33.604 40.973 1.00 83.44 226 ARG A O 1
ATOM 1809 N N . THR A 1 227 ? -38.057 -33.112 40.752 1.00 87.69 227 THR A N 1
ATOM 1810 C CA . THR A 1 227 ? -38.086 -33.154 39.283 1.00 87.69 227 THR A CA 1
ATOM 1811 C C . THR A 1 227 ? -37.223 -32.045 38.680 1.00 87.69 227 THR A C 1
ATOM 1813 O O . THR A 1 227 ? -36.447 -32.312 37.765 1.00 87.69 227 THR A O 1
ATOM 1816 N N . MET A 1 228 ? -37.282 -30.827 39.230 1.00 89.56 228 MET A N 1
ATOM 1817 C CA . MET A 1 228 ? -36.457 -29.704 38.763 1.00 89.56 228 MET A CA 1
ATOM 1818 C C . MET A 1 228 ? -34.964 -29.918 39.011 1.00 89.56 228 MET A C 1
ATOM 1820 O O . MET A 1 228 ? -34.148 -29.629 38.135 1.00 89.56 228 MET A O 1
ATOM 1824 N N . ARG A 1 229 ? -34.586 -30.487 40.164 1.00 85.69 229 ARG A N 1
ATOM 1825 C CA . ARG A 1 229 ? -33.184 -30.855 40.426 1.00 85.69 229 ARG A CA 1
ATOM 1826 C C . ARG A 1 229 ? -32.669 -31.904 39.445 1.00 85.69 229 ARG A C 1
ATOM 1828 O O . ARG A 1 229 ? -31.522 -31.799 39.019 1.00 85.69 229 ARG A O 1
ATOM 1835 N N . ASN A 1 230 ? -33.503 -32.881 39.079 1.00 89.38 230 ASN A N 1
ATOM 1836 C CA . ASN A 1 230 ? -33.130 -33.895 38.094 1.00 89.38 230 ASN A CA 1
ATOM 1837 C C . ASN A 1 230 ? -32.902 -33.264 36.709 1.00 89.38 230 ASN A C 1
ATOM 1839 O O . ASN A 1 230 ? -31.840 -33.447 36.127 1.00 89.38 230 ASN A O 1
ATOM 1843 N N . ARG A 1 231 ? -33.828 -32.413 36.240 1.00 89.69 231 ARG A N 1
ATOM 1844 C CA . ARG A 1 231 ? -33.670 -31.676 34.971 1.00 89.69 231 ARG A CA 1
ATOM 1845 C C . ARG A 1 231 ? -32.413 -30.803 34.946 1.00 89.69 231 ARG A C 1
ATOM 1847 O O . ARG A 1 231 ? -31.689 -30.815 33.959 1.00 89.69 231 ARG A O 1
ATOM 1854 N N . ARG A 1 232 ? -32.095 -30.113 36.051 1.00 92.12 232 ARG A N 1
ATOM 1855 C CA . ARG A 1 232 ? -30.842 -29.345 36.172 1.00 92.12 232 ARG A CA 1
ATOM 1856 C C . ARG A 1 232 ? -29.606 -30.237 36.054 1.00 92.12 232 ARG A C 1
ATOM 1858 O O . ARG A 1 232 ? -28.612 -29.816 35.473 1.00 92.12 232 ARG A O 1
ATOM 1865 N N . ALA A 1 233 ? -29.633 -31.429 36.650 1.00 90.19 233 ALA A N 1
ATOM 1866 C CA . ALA A 1 233 ? -28.506 -32.355 36.599 1.00 90.19 233 ALA A CA 1
ATOM 1867 C C . ALA A 1 233 ? -28.265 -32.870 35.173 1.00 90.19 233 ALA A C 1
ATOM 1869 O O . ALA A 1 233 ? -27.115 -32.871 34.738 1.00 90.19 233 ALA A O 1
ATOM 1870 N N . THR A 1 234 ? -29.331 -33.225 34.447 1.00 89.25 234 THR A N 1
ATOM 1871 C CA . THR A 1 234 ? -29.265 -33.620 33.031 1.00 89.25 234 THR A CA 1
ATOM 1872 C C . THR A 1 234 ? -28.735 -32.481 32.164 1.00 89.25 234 THR A C 1
ATOM 1874 O O . THR A 1 234 ? -27.690 -32.640 31.545 1.00 89.25 234 THR A O 1
ATOM 1877 N N . MET A 1 235 ? -29.350 -31.298 32.244 1.00 92.69 235 MET A N 1
ATOM 1878 C CA . MET A 1 235 ? -28.904 -30.089 31.541 1.00 92.69 235 MET A CA 1
ATOM 1879 C C . MET A 1 235 ? -27.417 -29.784 31.797 1.00 92.69 235 MET A C 1
ATOM 1881 O O . MET A 1 235 ? -26.644 -29.563 30.869 1.00 92.69 235 MET A O 1
ATOM 1885 N N . ALA A 1 236 ? -26.974 -29.810 33.058 1.00 89.81 236 ALA A N 1
ATOM 1886 C CA . ALA A 1 236 ? -25.575 -29.546 33.398 1.00 89.81 236 ALA A CA 1
ATOM 1887 C C . ALA A 1 236 ? -24.614 -30.650 32.922 1.00 89.81 236 ALA A C 1
ATOM 1889 O O . ALA A 1 236 ? -23.418 -30.399 32.780 1.00 89.81 236 ALA A O 1
ATOM 1890 N N . HIS A 1 237 ? -25.094 -31.878 32.719 1.00 90.94 237 HIS A N 1
ATOM 1891 C CA . HIS A 1 237 ? -24.310 -32.949 32.112 1.00 90.94 237 HIS A CA 1
ATOM 1892 C C . HIS A 1 237 ? -24.148 -32.715 30.604 1.00 90.94 237 HIS A C 1
ATOM 1894 O O . HIS A 1 237 ? -23.015 -32.739 30.125 1.00 90.94 237 HIS A O 1
ATOM 1900 N N . SER A 1 238 ? -25.239 -32.394 29.901 1.00 87.81 238 SER A N 1
ATOM 1901 C CA . SER A 1 238 ? -25.249 -32.066 28.469 1.00 87.81 238 SER A CA 1
ATOM 1902 C C . SER A 1 238 ? -24.317 -30.892 28.149 1.00 87.81 238 SER A C 1
ATOM 1904 O O . SER A 1 238 ? -23.416 -31.024 27.324 1.00 87.81 238 SER A O 1
ATOM 1906 N N . LEU A 1 239 ? -24.440 -29.772 28.874 1.00 89.19 239 LEU A N 1
ATOM 1907 C CA . LEU A 1 239 ? -23.606 -28.582 28.651 1.00 89.19 239 LEU A CA 1
ATOM 1908 C C . LEU A 1 239 ? -22.114 -28.834 28.918 1.00 89.19 239 LEU A C 1
ATOM 1910 O O . LEU A 1 239 ? -21.260 -28.326 28.199 1.00 89.19 239 LEU A O 1
ATOM 1914 N N . ARG A 1 240 ? -21.771 -29.657 29.919 1.00 89.06 240 ARG A N 1
ATOM 1915 C CA . ARG A 1 240 ? -20.368 -30.038 30.173 1.00 89.06 240 ARG A CA 1
ATOM 1916 C C . ARG A 1 240 ? -19.791 -30.950 29.099 1.00 89.06 240 ARG A C 1
ATOM 1918 O O . ARG A 1 240 ? -18.577 -30.942 28.916 1.00 89.06 240 ARG A O 1
ATOM 1925 N N . ALA A 1 241 ? -20.616 -31.776 28.461 1.00 86.94 241 ALA A N 1
ATOM 1926 C CA . ALA A 1 241 ? -20.167 -32.605 27.351 1.00 86.94 241 ALA A CA 1
ATOM 1927 C C . ALA A 1 241 ? -19.804 -31.730 26.142 1.00 86.94 241 ALA A C 1
ATOM 1929 O O . ALA A 1 241 ? -18.747 -31.937 25.555 1.00 86.94 241 ALA A O 1
ATOM 1930 N N . VAL A 1 242 ? -20.621 -30.711 25.854 1.00 86.44 242 VAL A N 1
ATOM 1931 C CA . VAL A 1 242 ? -20.375 -29.725 24.789 1.00 86.44 242 VAL A CA 1
ATOM 1932 C C . VAL A 1 242 ? -19.122 -28.897 25.079 1.00 86.44 242 VAL A C 1
ATOM 1934 O O . VAL A 1 242 ? -18.210 -28.891 24.266 1.00 86.44 242 VAL A O 1
ATOM 1937 N N . ALA A 1 243 ? -18.998 -28.321 26.279 1.00 81.44 243 ALA A N 1
ATOM 1938 C CA . ALA A 1 243 ? -17.840 -27.500 26.663 1.00 81.44 243 ALA A CA 1
ATOM 1939 C C . ALA A 1 243 ? -16.483 -28.234 26.634 1.00 81.44 243 ALA A C 1
ATOM 1941 O O . ALA A 1 243 ? -15.438 -27.603 26.720 1.00 81.44 243 ALA A O 1
ATOM 1942 N N . ARG A 1 244 ? -16.481 -29.573 26.606 1.00 81.00 244 ARG A N 1
ATOM 1943 C CA . ARG A 1 244 ? -15.261 -30.392 26.475 1.00 81.00 244 ARG A CA 1
ATOM 1944 C C . ARG A 1 244 ? -14.952 -30.784 25.030 1.00 81.00 244 ARG A C 1
ATOM 1946 O O . ARG A 1 244 ? -13.893 -31.359 24.791 1.00 81.00 244 ARG A O 1
ATOM 1953 N N . ALA A 1 245 ? -15.908 -30.588 24.127 1.00 71.94 245 ALA A N 1
ATOM 1954 C CA . ALA A 1 245 ? -15.803 -30.897 22.709 1.00 71.94 245 ALA A CA 1
ATOM 1955 C C . ALA A 1 245 ? -15.497 -29.651 21.858 1.00 71.94 245 ALA A C 1
ATOM 1957 O O . ALA A 1 245 ? -14.952 -29.819 20.766 1.00 71.94 245 ALA A O 1
ATOM 1958 N N . SER A 1 246 ? -15.840 -28.455 22.357 1.00 55.62 246 SER A N 1
ATOM 1959 C CA . SER A 1 246 ? -15.384 -27.139 21.878 1.00 55.62 246 SER A CA 1
ATOM 1960 C C . SER A 1 246 ? -13.905 -26.900 22.200 1.00 55.62 246 SER A C 1
ATOM 1962 O O . SER A 1 246 ? -13.205 -26.329 21.335 1.00 55.62 246 SER A O 1
#

Sequence (246 aa):
MHHSSRAFVPQCSSHLLARLQHEWLRLDRDPELLAHARTWQLPLGHVVSLDDLVDRCGRRTDGISGREQDDLLAAVVRIARHDELAARVALQRMLPPIAALGRRERDFVRRQEVLHELLTAAWSVIRTYPSERGHRCIAADLARRIRYVALERDRRRVRREDATPWWVFDLTIAPDADPAASDELDELLRDAEAAGVPSDELDLARRLGNGTTLAALAVEGRVTDRTMRNRRATMAHSLRAVARAS

pLDDT: mean 79.28, std 16.98, range [28.78, 95.69]

Nearest PDB structures (foldseek):
  1or7-assembly3_A  TM=4.286E-01  e=1.188E-03  Escherichia coli
  6dvb-assembly1_F  TM=3.224E-01  e=9.611E-03  Mycobacterium tuberculosis H37Rv
  5or5-assembly1_A  TM=5.584E-01  e=1.640E-01  Escherichia coli K-12
  6jcy-assembly1_F  TM=3.425E-01  e=5.486E-02  Mycobacterium tuberculosis H37Rv